Protein AF-A0A1G6DMB3-F1 (afdb_monomer)

Solvent-accessible surface area (backbone atoms only — not comparable to full-atom values): 16369 Å² total; per-residue (Å²): 134,84,87,87,84,91,77,85,83,82,90,80,81,76,83,81,70,81,74,70,71,65,74,74,77,75,67,66,79,77,78,44,56,52,30,50,63,49,64,79,39,53,76,92,42,90,47,16,53,36,59,54,54,24,26,29,34,44,42,49,26,31,55,81,47,79,84,48,61,30,34,43,37,30,37,26,37,81,90,34,87,51,82,39,81,71,49,76,37,70,58,55,53,49,79,46,67,89,44,56,36,64,33,64,33,39,36,36,33,23,30,28,41,89,92,48,65,22,53,64,21,73,75,46,79,45,59,22,18,64,57,65,36,47,70,67,45,47,43,39,40,41,35,42,30,34,56,76,58,69,68,69,90,63,77,81,61,82,46,55,60,32,47,62,57,38,54,61,54,46,51,45,51,30,18,67,75,66,64,37,85,80,48,21,83,66,46,65,82,39,93,48,68,56,44,40,36,72,68,54,75,42,98,73,6,46,66,43,34,45,76,69,70,47,47,63,90,74,45,53,69,68,51,53,43,32,52,50,20,53,42,47,71,31,62,58,36,97,88,38,45,41,38,95,80,47,50,90,44,71,99,64,91,74,82,75,93,48,92,52,50,68,48,71,35,35,42,100,86,64,63,75,42,63,42,42,40,80,82,64,89

Radius of gyration: 31.18 Å; Cα contacts (8 Å, |Δi|>4): 485; chains: 1; bounding box: 95×37×113 Å

pLDDT: mean 70.13, std 21.16, range [28.11, 98.75]

Sequence (281 aa):
MFAAFIIAMLVFTFISSDLRVDAADTAAVKKLSAPTIVPEARYDSADTHPYNKQTNTIIVDWNDVKNAKKYVLYVKGGAYTSYTKYKTVTASKCTVTNLKRCTNYKFKVRAVNGSVKSSFSKVVTIKTARMDYDQRGWEAICKVVTHEVGGMDGDIWDKPIVYAADCITNAYTYAKYTNHPIFTPYLKRYNCIQDVLYKSGGYISEAALTNRGVTYYKVPEKVKQAVYGALYCKAYYKGIKNDFSIFWWCNTRTRVTSSKVSYCFQLPWGGYGCFWNQYWG

Structure (mmCIF, N/CA/C/O backbone):
data_AF-A0A1G6DMB3-F1
#
_entry.id   AF-A0A1G6DMB3-F1
#
loop_
_atom_site.group_PDB
_atom_site.id
_atom_site.type_symbol
_atom_site.label_atom_id
_atom_site.label_alt_id
_atom_site.label_comp_id
_atom_site.label_asym_id
_atom_site.label_entity_id
_atom_site.label_seq_id
_atom_site.pdbx_PDB_ins_code
_atom_site.Cartn_x
_atom_site.Cartn_y
_atom_site.Cartn_z
_atom_site.occupancy
_atom_site.B_iso_or_equiv
_atom_site.auth_seq_id
_atom_site.auth_comp_id
_atom_site.auth_asym_id
_atom_site.auth_atom_id
_atom_site.pdbx_PDB_model_num
ATOM 1 N N . MET A 1 1 ? -61.136 3.149 85.227 1.00 33.91 1 MET A N 1
ATOM 2 C CA . MET A 1 1 ? -60.610 2.326 84.119 1.00 33.91 1 MET A CA 1
ATOM 3 C C . MET A 1 1 ? -61.160 2.938 82.832 1.00 33.91 1 MET A C 1
ATOM 5 O O . MET A 1 1 ? -62.373 2.988 82.722 1.00 33.91 1 MET A O 1
ATOM 9 N N . PHE A 1 2 ? -60.271 3.479 81.980 1.00 31.62 2 PHE A N 1
ATOM 10 C CA . PHE A 1 2 ? -60.485 4.196 80.695 1.00 31.62 2 PHE A CA 1
ATOM 11 C C . PHE A 1 2 ? -61.330 5.489 80.759 1.00 31.62 2 PHE A C 1
ATOM 13 O O . PHE A 1 2 ? -62.516 5.436 81.043 1.00 31.62 2 PHE A O 1
ATOM 20 N N . ALA A 1 3 ? -60.793 6.715 80.675 1.00 31.91 3 ALA A N 1
ATOM 21 C CA . ALA A 1 3 ? -59.809 7.354 79.778 1.00 31.91 3 ALA A CA 1
ATOM 22 C C . ALA A 1 3 ? -60.331 7.596 78.345 1.00 31.91 3 ALA A C 1
ATOM 24 O O . ALA A 1 3 ? -60.662 6.669 77.615 1.00 31.91 3 ALA A O 1
ATOM 25 N N . ALA A 1 4 ? -60.403 8.887 78.018 1.00 34.03 4 ALA A N 1
ATOM 26 C CA . ALA A 1 4 ? -60.936 9.533 76.826 1.00 34.03 4 ALA A CA 1
ATOM 27 C C . ALA A 1 4 ? -60.016 9.438 75.594 1.00 34.03 4 ALA A C 1
ATOM 29 O O . ALA A 1 4 ? -58.817 9.246 75.752 1.00 34.03 4 ALA A O 1
ATOM 30 N N . PHE A 1 5 ? -60.559 9.659 74.390 1.00 30.86 5 PHE A N 1
ATOM 31 C CA . PHE A 1 5 ? -60.296 10.840 73.538 1.00 30.86 5 PHE A CA 1
ATOM 32 C C . PHE A 1 5 ? -60.850 10.632 72.117 1.00 30.86 5 PHE A C 1
ATOM 34 O O . PHE A 1 5 ? -60.691 9.579 71.507 1.00 30.86 5 PHE A O 1
ATOM 41 N N . ILE A 1 6 ? -61.493 11.678 71.597 1.00 40.16 6 ILE A N 1
ATOM 42 C CA . ILE A 1 6 ? -61.952 11.822 70.212 1.00 40.16 6 ILE A CA 1
ATOM 43 C C . ILE A 1 6 ? -60.734 12.100 69.323 1.00 40.16 6 ILE A C 1
ATOM 45 O O . ILE A 1 6 ? -59.965 13.010 69.627 1.00 40.16 6 ILE A O 1
ATOM 49 N N . ILE A 1 7 ? -60.593 11.386 68.201 1.00 35.31 7 ILE A N 1
ATOM 50 C CA . ILE A 1 7 ? -59.710 11.791 67.098 1.00 35.31 7 ILE A CA 1
ATOM 51 C C . ILE A 1 7 ? -60.495 11.719 65.787 1.00 35.31 7 ILE A C 1
ATOM 53 O O . ILE A 1 7 ? -60.973 10.664 65.376 1.00 35.31 7 ILE A O 1
ATOM 57 N N . ALA A 1 8 ? -60.624 12.883 65.152 1.00 35.41 8 ALA A N 1
ATOM 58 C CA . ALA A 1 8 ? -61.148 13.066 63.810 1.00 35.41 8 ALA A CA 1
ATOM 59 C C . ALA A 1 8 ? -60.198 12.434 62.777 1.00 35.41 8 ALA A C 1
ATOM 61 O O . ALA A 1 8 ? -59.003 12.730 62.760 1.00 35.41 8 ALA A O 1
ATOM 62 N N . MET A 1 9 ? -60.727 11.574 61.904 1.00 32.66 9 MET A N 1
ATOM 63 C CA . MET A 1 9 ? -59.976 10.998 60.787 1.00 32.66 9 MET A CA 1
ATOM 64 C C . MET A 1 9 ? -59.923 12.002 59.630 1.00 32.66 9 MET A C 1
ATOM 66 O O . MET A 1 9 ? -60.912 12.235 58.937 1.00 32.66 9 MET A O 1
ATOM 70 N N . LEU A 1 10 ? -58.748 12.597 59.429 1.00 33.06 10 LEU A N 1
ATOM 71 C CA . LEU A 1 10 ? -58.406 13.366 58.238 1.00 33.06 10 LEU A CA 1
ATOM 72 C C . LEU A 1 10 ? -58.255 12.386 57.060 1.00 33.06 10 LEU A C 1
ATOM 74 O O . LEU A 1 10 ? -57.328 11.577 57.036 1.00 33.06 10 LEU A O 1
ATOM 78 N N . VAL A 1 11 ? -59.163 12.435 56.086 1.00 37.91 11 VAL A N 1
ATOM 79 C CA . VAL A 1 11 ? -59.023 11.684 54.831 1.00 37.91 11 VAL A CA 1
ATOM 80 C C . VAL A 1 11 ? -58.076 12.459 53.920 1.00 37.91 11 VAL A C 1
ATOM 82 O O . VAL A 1 11 ? -58.447 13.471 53.336 1.00 37.91 11 VAL A O 1
ATOM 85 N N . PHE A 1 12 ? -56.845 11.973 53.796 1.00 33.25 12 PHE A N 1
ATOM 86 C CA . PHE A 1 12 ? -55.917 12.367 52.740 1.00 33.25 12 PHE A CA 1
ATOM 87 C C . PHE A 1 12 ? -55.292 11.099 52.164 1.00 33.25 12 PHE A C 1
ATOM 89 O O . PHE A 1 12 ? -54.384 10.525 52.758 1.00 33.25 12 PHE A O 1
ATOM 96 N N . THR A 1 13 ? -55.766 10.649 51.003 1.00 34.91 13 THR A N 1
ATOM 97 C CA . THR A 1 13 ? -55.002 9.726 50.154 1.00 34.91 13 THR A CA 1
ATOM 98 C C . THR A 1 13 ? -55.095 10.161 48.693 1.00 34.91 13 THR A C 1
ATOM 100 O O . THR A 1 13 ? -56.060 9.904 47.988 1.00 34.91 13 THR A O 1
ATOM 103 N N . PHE A 1 14 ? -54.069 10.930 48.326 1.00 36.56 14 PHE A N 1
ATOM 104 C CA . PHE A 1 14 ? -53.368 11.013 47.046 1.00 36.56 14 PHE A CA 1
ATOM 105 C C . PHE A 1 14 ? -54.153 10.741 45.753 1.00 36.56 14 PHE A C 1
ATOM 107 O O . PHE A 1 14 ? -54.420 9.603 45.378 1.00 36.56 14 PHE A O 1
ATOM 114 N N . ILE A 1 15 ? -54.353 11.825 44.995 1.00 43.12 15 ILE A N 1
ATOM 115 C CA . ILE A 1 15 ? -54.471 11.810 43.534 1.00 43.12 15 ILE A CA 1
ATOM 116 C C . ILE A 1 15 ? -53.293 10.989 42.996 1.00 43.12 15 ILE A C 1
ATOM 118 O O . ILE A 1 15 ? -52.135 11.356 43.204 1.00 43.12 15 ILE A O 1
ATOM 122 N N . SER A 1 16 ? -53.577 9.878 42.322 1.00 43.62 16 SER A N 1
ATOM 123 C CA . SER A 1 16 ? -52.598 9.169 41.510 1.00 43.62 16 SER A CA 1
ATOM 124 C C . SER A 1 16 ? -52.161 10.104 40.384 1.00 43.62 16 SER A C 1
ATOM 126 O O . SER A 1 16 ? -52.817 10.177 39.347 1.00 43.62 16 SER A O 1
ATOM 128 N N . SER A 1 17 ? -51.080 10.863 40.579 1.00 44.97 17 SER A N 1
ATOM 129 C CA . SER A 1 17 ? -50.361 11.385 39.425 1.00 44.97 17 SER A CA 1
ATOM 130 C C . SER A 1 17 ? -49.828 10.170 38.695 1.00 44.97 17 SER A C 1
ATOM 132 O O . SER A 1 17 ? -49.087 9.387 39.293 1.00 44.97 17 SER A O 1
ATOM 134 N N . ASP A 1 18 ? -50.244 10.013 37.443 1.00 47.62 18 ASP A N 1
ATOM 135 C CA . ASP A 1 18 ? -49.662 9.093 36.482 1.00 47.62 18 ASP A CA 1
ATOM 136 C C . ASP A 1 18 ? -48.134 9.208 36.537 1.00 47.62 18 ASP A C 1
ATOM 138 O O . ASP A 1 18 ? -47.509 9.983 35.815 1.00 47.62 18 ASP A O 1
ATOM 142 N N . LEU A 1 19 ? -47.504 8.379 37.368 1.00 37.16 19 LEU A N 1
ATOM 143 C CA . LEU A 1 19 ? -46.183 7.862 37.089 1.00 37.16 19 LEU A CA 1
ATOM 144 C C . LEU A 1 19 ? -46.391 6.909 35.916 1.00 37.16 19 LEU A C 1
ATOM 146 O O . LEU A 1 19 ? -46.346 5.687 36.045 1.00 37.16 19 LEU A O 1
ATOM 150 N N . ARG A 1 20 ? -46.570 7.498 34.728 1.00 45.09 20 ARG A N 1
ATOM 151 C CA . ARG A 1 20 ? -45.873 6.970 33.570 1.00 45.09 20 ARG A CA 1
ATOM 152 C C . ARG A 1 20 ? -44.416 6.942 33.994 1.00 45.09 20 ARG A C 1
ATOM 154 O O . ARG A 1 20 ? -43.693 7.930 33.917 1.00 45.09 20 ARG A O 1
ATOM 161 N N . VAL A 1 21 ? -44.007 5.789 34.505 1.00 40.22 21 VAL A N 1
ATOM 162 C CA . VAL A 1 21 ? -42.654 5.314 34.309 1.00 40.22 21 VAL A CA 1
ATOM 163 C C . VAL A 1 21 ? -42.544 5.220 32.791 1.00 40.22 21 VAL A C 1
ATOM 165 O O . VAL A 1 21 ? -42.805 4.172 32.205 1.00 40.22 21 VAL A O 1
ATOM 168 N N . ASP A 1 22 ? -42.259 6.353 32.139 1.00 42.59 22 ASP A N 1
ATOM 169 C CA . ASP A 1 22 ? -41.585 6.344 30.854 1.00 42.59 22 ASP A CA 1
ATOM 170 C C . ASP A 1 22 ? -40.422 5.421 31.110 1.00 42.59 22 ASP A C 1
ATOM 172 O O . ASP A 1 22 ? -39.595 5.736 31.969 1.00 42.59 22 ASP A O 1
ATOM 176 N N . ALA A 1 23 ? -40.494 4.225 30.521 1.00 41.44 23 ALA A N 1
ATOM 177 C CA . ALA A 1 23 ? -39.551 3.152 30.733 1.00 41.44 23 ALA A CA 1
ATOM 178 C C . ALA A 1 23 ? -38.171 3.789 30.723 1.00 41.44 23 ALA A C 1
ATOM 180 O O . ALA A 1 23 ? -37.685 4.195 29.666 1.00 41.44 23 ALA A O 1
ATOM 181 N N . ALA A 1 24 ? -37.619 3.984 31.925 1.00 40.41 24 ALA A N 1
ATOM 182 C CA . ALA A 1 24 ? -36.316 4.568 32.080 1.00 40.41 24 ALA A CA 1
ATOM 183 C C . ALA A 1 24 ? -35.446 3.605 31.307 1.00 40.41 24 ALA A C 1
ATOM 185 O O . ALA A 1 24 ? -35.383 2.420 31.650 1.00 40.41 24 ALA A O 1
ATOM 186 N N . ASP A 1 25 ? -34.934 4.124 30.195 1.00 45.41 25 ASP A N 1
ATOM 187 C CA . ASP A 1 25 ? -34.036 3.495 29.259 1.00 45.41 25 ASP A CA 1
ATOM 188 C C . ASP A 1 25 ? -32.915 2.876 30.089 1.00 45.41 25 ASP A C 1
ATOM 190 O O . ASP A 1 25 ? -31.870 3.470 30.351 1.00 45.41 25 ASP A O 1
ATOM 194 N N . THR A 1 26 ? -33.140 1.646 30.545 1.00 41.44 26 THR A N 1
ATOM 195 C CA . THR A 1 26 ? -32.086 0.709 30.869 1.00 41.44 26 THR A CA 1
ATOM 196 C C . THR A 1 26 ? -31.550 0.349 29.502 1.00 41.44 26 THR A C 1
ATOM 198 O O . THR A 1 26 ? -31.828 -0.715 28.956 1.00 41.44 26 THR A O 1
ATOM 201 N N . ALA A 1 27 ? -30.843 1.320 28.914 1.00 49.38 27 ALA A N 1
ATOM 202 C CA . ALA A 1 27 ? -30.146 1.211 27.664 1.00 49.38 27 ALA A CA 1
ATOM 203 C C . ALA A 1 27 ? -29.190 0.055 27.877 1.00 49.38 27 ALA A C 1
ATOM 205 O O . ALA A 1 27 ? -28.111 0.226 28.453 1.00 49.38 27 ALA A O 1
ATOM 206 N N . ALA A 1 28 ? -29.624 -1.146 27.487 1.00 54.97 28 ALA A N 1
ATOM 207 C CA . ALA A 1 28 ? -28.792 -2.325 27.482 1.00 54.97 28 ALA A CA 1
ATOM 208 C C . ALA A 1 28 ? -27.487 -1.872 26.848 1.00 54.97 28 ALA A C 1
ATOM 210 O O . ALA A 1 28 ? -27.521 -1.354 25.728 1.00 54.97 28 ALA A O 1
ATOM 211 N N . VAL A 1 29 ? -26.383 -1.935 27.601 1.00 57.22 29 VAL A N 1
ATOM 212 C CA . VAL A 1 29 ? -25.091 -1.396 27.174 1.00 57.22 29 VAL A CA 1
ATOM 213 C C . VAL A 1 29 ? -24.822 -1.959 25.786 1.00 57.22 29 VAL A C 1
ATOM 215 O O . VAL A 1 29 ? -24.508 -3.142 25.651 1.00 57.22 29 VAL A O 1
ATOM 218 N N . LYS A 1 30 ? -25.053 -1.150 24.740 1.00 72.50 30 LYS A N 1
ATOM 219 C CA . LYS A 1 30 ? -25.115 -1.670 23.372 1.00 72.50 30 LYS A CA 1
ATOM 220 C C . LYS A 1 30 ? -23.723 -2.165 23.031 1.00 72.50 30 LYS A C 1
ATOM 222 O O . LYS A 1 30 ? -22.803 -1.374 22.818 1.00 72.50 30 LYS A O 1
ATOM 227 N N . LYS A 1 31 ? -23.568 -3.489 23.035 1.00 87.56 31 LYS A N 1
ATOM 228 C CA . LYS A 1 31 ? -22.303 -4.160 22.766 1.00 87.56 31 LYS A CA 1
ATOM 229 C C . LYS A 1 31 ? -21.807 -3.718 21.394 1.00 87.56 31 LYS A C 1
ATOM 231 O O . LYS A 1 31 ? -22.492 -3.895 20.389 1.00 87.56 31 LYS A O 1
ATOM 236 N N . LEU A 1 32 ? -20.611 -3.145 21.363 1.00 95.81 32 LEU A N 1
ATOM 237 C CA . LEU A 1 32 ? -19.953 -2.767 20.119 1.00 95.81 32 LEU A CA 1
ATOM 238 C C . LEU A 1 32 ? -19.327 -4.013 19.485 1.00 95.81 32 LEU A C 1
ATOM 240 O O . LEU A 1 32 ? -18.633 -4.775 20.166 1.00 95.81 32 LEU A O 1
ATOM 244 N N . SER A 1 33 ? -19.548 -4.215 18.187 1.00 96.94 33 SER A N 1
ATOM 245 C CA . SER A 1 33 ? -18.844 -5.249 17.430 1.00 96.94 33 SER A CA 1
ATOM 246 C C . SER A 1 33 ? -17.366 -4.884 17.258 1.00 96.94 33 SER A C 1
ATOM 248 O O . SER A 1 33 ? -16.976 -3.715 17.323 1.00 96.94 33 SER A O 1
ATOM 250 N N . ALA A 1 34 ? -16.517 -5.896 17.068 1.00 97.81 34 ALA A N 1
ATOM 251 C CA . ALA A 1 34 ? -15.129 -5.658 16.692 1.00 97.81 34 ALA A CA 1
ATOM 252 C C . ALA A 1 34 ? -15.087 -4.987 15.308 1.00 97.81 34 ALA A C 1
ATOM 254 O O . ALA A 1 34 ? -15.760 -5.477 14.395 1.00 97.81 34 ALA A O 1
ATOM 255 N N . PRO A 1 35 ? -14.295 -3.919 15.110 1.00 98.12 35 PRO A N 1
ATOM 256 C CA . PRO A 1 35 ? -14.110 -3.368 13.777 1.00 98.12 35 PRO A CA 1
ATOM 257 C C . PRO A 1 35 ? -13.433 -4.387 12.855 1.00 98.12 35 PRO A C 1
ATOM 259 O O . PRO A 1 35 ? -12.647 -5.229 13.300 1.00 98.12 35 PRO A O 1
ATOM 262 N N . THR A 1 36 ? -13.701 -4.271 11.559 1.00 97.81 36 THR A N 1
ATOM 263 C CA . THR A 1 36 ? -13.051 -5.082 10.523 1.00 97.81 36 THR A CA 1
ATOM 264 C C . THR A 1 36 ? -12.150 -4.176 9.705 1.00 97.81 36 THR A C 1
ATOM 266 O O . THR A 1 36 ? -12.648 -3.328 8.974 1.00 97.81 36 THR A O 1
ATOM 269 N N . ILE A 1 37 ? -10.834 -4.330 9.871 1.00 96.44 37 ILE A N 1
ATOM 270 C CA . ILE A 1 37 ? -9.849 -3.571 9.095 1.00 96.44 37 ILE A CA 1
ATOM 271 C C . ILE A 1 37 ? -9.933 -4.007 7.634 1.00 96.44 37 ILE A C 1
ATOM 273 O O . ILE A 1 37 ? -9.881 -5.207 7.351 1.00 96.44 37 ILE A O 1
ATOM 277 N N . VAL A 1 38 ? -10.042 -3.033 6.732 1.00 92.88 38 VAL A N 1
ATOM 278 C CA . VAL A 1 38 ? -9.926 -3.253 5.292 1.00 92.88 38 VAL A CA 1
ATOM 279 C C . VAL A 1 38 ? -8.494 -3.726 5.024 1.00 92.88 38 VAL A C 1
ATOM 281 O O . VAL A 1 38 ? -7.554 -3.042 5.446 1.00 92.88 38 VAL A O 1
ATOM 284 N N . PRO A 1 39 ? -8.289 -4.902 4.399 1.00 87.06 39 PRO A N 1
ATOM 285 C CA . PRO A 1 39 ? -6.955 -5.409 4.090 1.00 87.06 39 PRO A CA 1
ATOM 286 C C . PRO A 1 39 ? -6.132 -4.425 3.257 1.00 87.06 39 PRO A C 1
ATOM 288 O O . PRO A 1 39 ? -6.689 -3.538 2.621 1.00 87.06 39 PRO A O 1
ATOM 291 N N . GLU A 1 40 ? -4.811 -4.619 3.230 1.00 85.38 40 GLU A N 1
ATOM 292 C CA . GLU A 1 40 ? -3.917 -3.872 2.336 1.00 85.38 40 GLU A CA 1
ATOM 293 C C . GLU A 1 40 ? -4.448 -3.943 0.899 1.00 85.38 40 GLU A C 1
ATOM 295 O O . GLU A 1 40 ? -4.531 -5.028 0.310 1.00 85.38 40 GLU A O 1
ATOM 300 N N . ALA A 1 41 ? -4.864 -2.792 0.376 1.00 80.81 41 ALA A N 1
ATOM 301 C CA . ALA A 1 41 ? -5.456 -2.698 -0.940 1.00 80.81 41 ALA A CA 1
ATOM 302 C C . ALA A 1 41 ? -4.368 -2.622 -2.017 1.00 80.81 41 ALA A C 1
ATOM 304 O O . ALA A 1 41 ? -3.166 -2.483 -1.751 1.00 80.81 41 ALA A O 1
ATOM 305 N N . ARG A 1 42 ? -4.801 -2.768 -3.268 1.00 74.94 42 ARG A N 1
ATOM 306 C CA . ARG A 1 42 ? -3.965 -2.515 -4.438 1.00 74.94 42 ARG A CA 1
ATOM 307 C C . ARG A 1 42 ? -4.138 -1.056 -4.861 1.00 74.94 42 ARG A C 1
ATOM 309 O O . ARG A 1 42 ? -4.862 -0.280 -4.247 1.00 74.94 42 ARG A O 1
ATOM 316 N N . TYR A 1 43 ? -3.449 -0.701 -5.933 1.00 70.31 43 TYR A N 1
ATOM 317 C CA . TYR A 1 43 ? -3.482 0.628 -6.534 1.00 70.31 43 TYR A CA 1
ATOM 318 C C . TYR A 1 43 ? -4.894 1.058 -7.007 1.00 70.31 43 TYR A C 1
ATOM 320 O O . TYR A 1 43 ? -5.148 2.228 -7.243 1.00 70.31 43 TYR A O 1
ATOM 328 N N . ASP A 1 44 ? -5.851 0.154 -7.160 1.00 70.19 44 ASP A N 1
ATOM 329 C CA . ASP A 1 44 ? -7.204 0.473 -7.632 1.00 70.19 44 ASP A CA 1
ATOM 330 C C . ASP A 1 44 ? -8.138 1.049 -6.550 1.00 70.19 44 ASP A C 1
ATOM 332 O O . ASP A 1 44 ? -9.272 1.415 -6.853 1.00 70.19 44 ASP A O 1
ATOM 336 N N . SER A 1 45 ? -7.684 1.157 -5.298 1.00 76.12 45 SER A N 1
ATOM 337 C CA . SER A 1 45 ? -8.481 1.660 -4.173 1.00 76.12 45 SER A CA 1
ATOM 338 C C . SER A 1 45 ? -7.917 2.966 -3.607 1.00 76.12 45 SER A C 1
ATOM 340 O O . SER A 1 45 ? -6.776 3.314 -3.870 1.00 76.12 45 SER A O 1
ATOM 342 N N . ALA A 1 46 ? -8.701 3.699 -2.813 1.00 71.81 46 ALA A N 1
ATOM 343 C CA . ALA A 1 46 ? -8.223 4.778 -1.936 1.00 71.81 46 ALA A CA 1
ATOM 344 C C . ALA A 1 46 ? -8.119 4.329 -0.456 1.00 71.81 46 ALA A C 1
ATOM 346 O O . ALA A 1 46 ? -7.708 5.099 0.423 1.00 71.81 46 ALA A O 1
ATOM 347 N N . ASP A 1 47 ? -8.471 3.072 -0.184 1.00 79.81 47 ASP A N 1
ATOM 348 C CA . ASP A 1 47 ? -8.520 2.477 1.145 1.00 79.81 47 ASP A CA 1
ATOM 349 C C . ASP A 1 47 ? -7.272 1.660 1.442 1.00 79.81 47 ASP A C 1
ATOM 351 O O . ASP A 1 47 ? -6.535 1.285 0.538 1.00 79.81 47 ASP A O 1
ATOM 355 N N . THR A 1 48 ? -7.008 1.474 2.739 1.00 81.56 48 THR A N 1
ATOM 356 C CA . THR A 1 48 ? -5.805 0.862 3.321 1.00 81.56 48 THR A CA 1
ATOM 357 C C . THR A 1 48 ? -4.603 0.771 2.372 1.00 81.56 48 THR A C 1
ATOM 359 O O . THR A 1 48 ? -4.343 -0.254 1.743 1.00 81.56 48 THR A O 1
ATOM 362 N N . HIS A 1 49 ? -3.837 1.863 2.359 1.00 70.69 49 HIS A N 1
ATOM 363 C CA . HIS A 1 49 ? -2.558 2.035 1.667 1.00 70.69 49 HIS A CA 1
ATOM 364 C C . HIS A 1 49 ? -2.549 1.874 0.125 1.00 70.69 49 HIS A C 1
ATOM 366 O O . HIS A 1 49 ? -1.927 0.947 -0.395 1.00 70.69 49 HIS A O 1
ATOM 372 N N . PRO A 1 50 ? -3.077 2.844 -0.640 1.00 63.31 50 PRO A N 1
ATOM 373 C CA . PRO A 1 50 ? -2.939 2.804 -2.093 1.00 63.31 50 PRO A CA 1
ATOM 374 C C . PRO A 1 50 ? -2.023 3.861 -2.711 1.00 63.31 50 PRO A C 1
ATOM 376 O O . PRO A 1 50 ? -1.469 3.561 -3.758 1.00 63.31 50 PRO A O 1
ATOM 379 N N . TYR A 1 51 ? -1.744 5.020 -2.084 1.00 65.81 51 TYR A N 1
ATOM 380 C CA . TYR A 1 51 ? -0.891 6.075 -2.681 1.00 65.81 51 TYR A CA 1
ATOM 381 C C . TYR A 1 51 ? -0.174 6.979 -1.669 1.00 65.81 51 TYR A C 1
ATOM 383 O O . TYR A 1 51 ? -0.669 7.174 -0.563 1.00 65.81 51 TYR A O 1
ATOM 391 N N . ASN A 1 52 ? 0.938 7.581 -2.120 1.00 68.69 52 ASN A N 1
ATOM 392 C CA . ASN A 1 52 ? 1.674 8.718 -1.540 1.00 68.69 52 ASN A CA 1
ATOM 393 C C . ASN A 1 52 ? 2.247 8.560 -0.121 1.00 68.69 52 ASN A C 1
ATOM 395 O O . ASN A 1 52 ? 1.547 8.260 0.839 1.00 68.69 52 ASN A O 1
ATOM 399 N N . LYS A 1 53 ? 3.543 8.880 0.032 1.00 79.25 53 LYS A N 1
ATOM 400 C CA . LYS A 1 53 ? 4.298 8.774 1.301 1.00 79.25 53 LYS A CA 1
ATOM 401 C C . LYS A 1 53 ? 4.309 7.362 1.905 1.00 79.25 53 LYS A C 1
ATOM 403 O O . LYS A 1 53 ? 4.483 7.175 3.104 1.00 79.25 53 LYS A O 1
ATOM 408 N N . GLN A 1 54 ? 4.149 6.357 1.057 1.00 83.19 54 GLN A N 1
ATOM 409 C CA . GLN A 1 54 ? 4.081 4.932 1.376 1.00 83.19 54 GLN A CA 1
ATOM 410 C C . GLN A 1 54 ? 5.347 4.381 2.050 1.00 83.19 54 GLN A C 1
ATOM 412 O O . GLN A 1 54 ? 5.324 3.344 2.711 1.00 83.19 54 GLN A O 1
ATOM 417 N N . THR A 1 55 ? 6.471 5.075 1.895 1.00 84.50 55 THR A N 1
ATOM 418 C CA . THR A 1 55 ? 7.735 4.750 2.560 1.00 84.50 55 THR A CA 1
ATOM 419 C C . THR A 1 55 ? 7.713 5.048 4.056 1.00 84.50 55 THR A C 1
ATOM 421 O O . THR A 1 55 ? 8.445 4.412 4.808 1.00 84.50 55 THR A O 1
ATOM 424 N N . ASN A 1 56 ? 6.881 5.982 4.520 1.00 89.69 56 ASN A N 1
ATOM 425 C CA . ASN A 1 56 ? 6.869 6.407 5.922 1.00 89.69 56 ASN A CA 1
ATOM 426 C C . ASN A 1 56 ? 5.469 6.606 6.514 1.00 89.69 56 ASN A C 1
ATOM 428 O O . ASN A 1 56 ? 5.341 7.058 7.656 1.00 89.69 56 ASN A O 1
ATOM 432 N N . THR A 1 57 ? 4.430 6.272 5.753 1.00 91.69 57 THR A N 1
ATOM 433 C CA . THR A 1 57 ? 3.036 6.485 6.119 1.00 91.69 57 THR A CA 1
ATOM 434 C C . THR A 1 57 ? 2.189 5.278 5.727 1.00 91.69 57 THR A C 1
ATOM 436 O O . THR A 1 57 ? 2.334 4.742 4.635 1.00 91.69 57 THR A O 1
ATOM 439 N N . ILE A 1 58 ? 1.280 4.864 6.612 1.00 92.19 58 ILE A N 1
ATOM 440 C CA . ILE A 1 58 ? 0.245 3.862 6.336 1.00 92.19 58 ILE A CA 1
ATOM 441 C C . ILE A 1 58 ? -1.119 4.447 6.690 1.00 92.19 58 ILE A C 1
ATOM 443 O O . ILE A 1 58 ? -1.342 4.880 7.818 1.00 92.19 58 ILE A O 1
ATOM 447 N N . ILE A 1 59 ? -2.053 4.420 5.743 1.00 92.06 59 ILE A N 1
ATOM 448 C CA . ILE A 1 59 ? -3.472 4.665 6.014 1.00 92.06 59 ILE A CA 1
ATOM 449 C C . ILE A 1 59 ? -4.092 3.325 6.405 1.00 92.06 59 ILE A C 1
ATOM 451 O O . ILE A 1 59 ? -3.993 2.370 5.641 1.00 92.06 59 ILE A O 1
ATOM 455 N N . VAL A 1 60 ? -4.706 3.248 7.584 1.00 94.69 60 VAL A N 1
ATOM 456 C CA . VAL A 1 60 ? -5.449 2.071 8.050 1.00 94.69 60 VAL A CA 1
ATOM 457 C C . VAL A 1 60 ? -6.930 2.416 8.037 1.00 94.69 60 VAL A C 1
ATOM 459 O O . VAL A 1 60 ? -7.346 3.311 8.775 1.00 94.69 60 VAL A O 1
ATOM 462 N N . ASP A 1 61 ? -7.697 1.724 7.203 1.00 95.00 61 ASP A N 1
ATOM 463 C CA . ASP A 1 61 ? -9.149 1.868 7.093 1.00 95.00 61 ASP A CA 1
ATOM 464 C C . ASP A 1 61 ? -9.867 0.661 7.716 1.00 95.00 61 ASP A C 1
ATOM 466 O O . ASP A 1 61 ? -9.339 -0.454 7.726 1.00 95.00 61 ASP A O 1
ATOM 470 N N . TRP A 1 62 ? -11.049 0.867 8.284 1.00 96.81 62 TRP A N 1
ATOM 471 C CA . TRP A 1 62 ? -11.915 -0.196 8.780 1.00 96.81 62 TRP A CA 1
ATOM 472 C C . TRP A 1 62 ? -13.391 0.157 8.608 1.00 96.81 62 TRP A C 1
ATOM 474 O O . TRP A 1 62 ? -13.789 1.310 8.712 1.00 96.81 62 TRP A O 1
ATOM 484 N N . ASN A 1 63 ? -14.232 -0.868 8.473 1.00 96.44 63 ASN A N 1
ATOM 485 C CA . ASN A 1 63 ? -15.679 -0.680 8.387 1.00 96.44 63 ASN A CA 1
ATOM 486 C C . ASN A 1 63 ? -16.233 0.005 9.643 1.00 96.44 63 ASN A C 1
ATOM 488 O O . ASN A 1 63 ? -15.829 -0.317 10.771 1.00 96.44 63 ASN A O 1
ATOM 492 N N . ASP A 1 64 ? -17.218 0.880 9.451 1.00 96.75 64 ASP A N 1
ATOM 493 C CA . ASP A 1 64 ? -17.887 1.539 10.564 1.00 96.75 64 ASP A CA 1
ATOM 494 C C . ASP A 1 64 ? -18.624 0.553 11.476 1.00 96.75 64 ASP A C 1
ATOM 496 O O . ASP A 1 64 ? -19.350 -0.345 11.044 1.00 96.75 64 ASP A O 1
ATOM 500 N N . VAL A 1 65 ? -18.445 0.744 12.782 1.00 97.56 65 VAL A N 1
ATOM 501 C CA . VAL A 1 65 ? -19.119 -0.022 13.827 1.00 97.56 65 VAL A CA 1
ATOM 502 C C . VAL A 1 65 ? -20.345 0.752 14.295 1.00 97.56 65 VAL A C 1
ATOM 504 O O . VAL A 1 65 ? -20.240 1.852 14.841 1.00 97.56 65 VAL A O 1
ATOM 507 N N . LYS A 1 66 ? -21.529 0.150 14.138 1.00 95.50 66 LYS A N 1
ATOM 508 C CA . LYS A 1 66 ? -22.799 0.731 14.593 1.00 95.50 66 LYS A CA 1
ATOM 509 C C . LYS A 1 66 ? -22.712 1.145 16.070 1.00 95.50 66 LYS A C 1
ATOM 511 O O . LYS A 1 66 ? -22.322 0.353 16.926 1.00 95.50 66 LYS A O 1
ATOM 516 N N . ASN A 1 67 ? -23.130 2.377 16.366 1.00 94.06 67 ASN A N 1
ATOM 517 C CA . ASN A 1 67 ? -23.091 3.016 17.692 1.00 94.06 67 ASN A CA 1
ATOM 518 C C . ASN A 1 67 ? -21.690 3.331 18.251 1.00 94.06 67 ASN A C 1
ATOM 520 O O . ASN A 1 67 ? -21.597 3.787 19.394 1.00 94.06 67 ASN A O 1
ATOM 524 N N . ALA A 1 68 ? -20.607 3.122 17.499 1.00 96.88 68 ALA A N 1
ATOM 525 C CA . ALA A 1 68 ? -19.295 3.617 17.897 1.00 96.88 68 ALA A CA 1
ATOM 526 C C . ALA A 1 68 ? -19.262 5.152 17.829 1.00 96.88 68 ALA A C 1
ATOM 528 O O . ALA A 1 68 ? -19.868 5.764 16.953 1.00 96.88 68 ALA A O 1
ATOM 529 N N . LYS A 1 69 ? -18.548 5.783 18.766 1.00 97.00 69 LYS A N 1
ATOM 530 C CA . LYS A 1 69 ? -18.280 7.233 18.739 1.00 97.00 69 LYS A CA 1
ATOM 531 C C . LYS A 1 69 ? -16.828 7.539 18.409 1.00 97.00 69 LYS A C 1
ATOM 533 O O . LYS A 1 69 ? -16.521 8.612 17.899 1.00 97.00 69 LYS A O 1
ATOM 538 N N . LYS A 1 70 ? -15.928 6.624 18.768 1.00 98.19 70 LYS A N 1
ATOM 539 C CA . LYS A 1 70 ? -14.486 6.733 18.559 1.00 98.19 70 LYS A CA 1
ATOM 540 C C . LYS A 1 70 ? -13.903 5.351 18.291 1.00 98.19 70 LYS A C 1
ATOM 542 O O . LYS A 1 70 ? -14.466 4.335 18.692 1.00 98.19 70 LYS A O 1
ATOM 547 N N . TYR A 1 71 ? -12.715 5.333 17.719 1.00 98.75 71 TYR A N 1
ATOM 548 C CA . TYR A 1 71 ? -11.893 4.152 17.524 1.00 98.75 71 TYR A CA 1
ATOM 549 C C . TYR A 1 71 ? -10.517 4.384 18.128 1.00 98.75 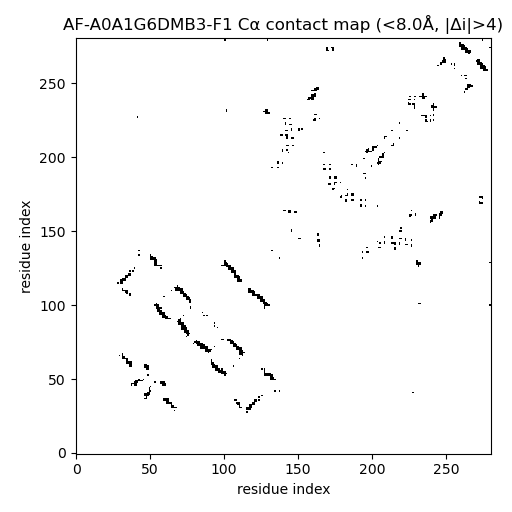71 TYR A C 1
ATOM 551 O O . TYR A 1 71 ? -10.011 5.506 18.137 1.00 98.75 71 TYR A O 1
ATOM 559 N N . VAL A 1 72 ? -9.898 3.329 18.650 1.00 98.69 72 VAL A N 1
ATOM 560 C CA . VAL A 1 72 ? -8.528 3.386 19.173 1.00 98.69 72 VAL A CA 1
ATOM 561 C C . VAL A 1 72 ? -7.657 2.440 18.367 1.00 98.69 72 VAL A C 1
ATOM 563 O O . VAL A 1 72 ? -7.801 1.222 18.491 1.00 98.69 72 VAL A O 1
ATOM 566 N N . LEU A 1 73 ? -6.760 3.008 17.562 1.00 98.69 73 LEU A N 1
ATOM 567 C CA . LEU A 1 73 ? -5.810 2.261 16.748 1.00 98.69 73 LEU A CA 1
ATOM 568 C C . LEU A 1 73 ? -4.547 1.958 17.557 1.00 98.69 73 LEU A C 1
ATOM 570 O O . LEU A 1 73 ? -3.996 2.832 18.233 1.00 98.69 73 LEU A O 1
ATOM 574 N N . TYR A 1 74 ? -4.076 0.721 17.451 1.00 98.69 74 TYR A N 1
ATOM 575 C CA . TYR A 1 74 ? -2.803 0.267 17.990 1.00 98.69 74 TYR A CA 1
ATOM 576 C C . TYR A 1 74 ? -1.888 -0.183 16.856 1.00 98.69 74 TYR A C 1
ATOM 578 O O . TYR A 1 74 ? -2.344 -0.808 15.897 1.00 98.69 74 TYR A O 1
ATOM 586 N N . VAL A 1 75 ? -0.595 0.090 17.014 1.00 98.50 75 VAL A N 1
ATOM 587 C CA . VAL A 1 75 ? 0.468 -0.255 16.065 1.00 98.50 75 VAL A CA 1
ATOM 588 C C . VAL A 1 75 ? 1.572 -1.038 16.773 1.00 98.50 75 VAL A C 1
ATOM 590 O O . VAL A 1 75 ? 1.863 -0.794 17.943 1.00 98.50 75 VAL A O 1
ATOM 593 N N . LYS A 1 76 ? 2.180 -1.989 16.063 1.00 98.44 76 LYS A N 1
ATOM 594 C CA . LYS A 1 76 ? 3.413 -2.691 16.444 1.00 98.44 76 LYS A CA 1
ATOM 595 C C . LYS A 1 76 ? 4.299 -2.847 15.205 1.00 98.44 76 LYS A C 1
ATOM 597 O O . LYS A 1 76 ? 3.785 -3.186 14.148 1.00 98.44 76 LYS A O 1
ATOM 602 N N . GLY A 1 77 ? 5.608 -2.664 15.326 1.00 96.12 77 GLY A N 1
ATOM 603 C CA . GLY A 1 77 ? 6.577 -2.743 14.226 1.00 96.12 77 GLY A CA 1
ATOM 604 C C . GLY A 1 77 ? 7.530 -1.548 14.212 1.00 96.12 77 GLY A C 1
ATOM 605 O O . GLY A 1 77 ? 7.221 -0.490 14.760 1.00 96.12 77 GLY A O 1
ATOM 606 N N . GLY A 1 78 ? 8.705 -1.705 13.599 1.00 91.94 78 GLY A N 1
ATOM 607 C CA . GLY A 1 78 ? 9.734 -0.660 13.576 1.00 91.94 78 GLY A CA 1
ATOM 608 C C . GLY A 1 78 ? 10.128 -0.209 14.989 1.00 91.94 78 GLY A C 1
ATOM 609 O O . GLY A 1 78 ? 10.599 -1.014 15.785 1.00 91.94 78 GLY A O 1
ATOM 610 N N . ALA A 1 79 ? 9.924 1.075 15.299 1.00 92.00 79 ALA A N 1
ATOM 611 C CA . ALA A 1 79 ? 10.173 1.633 16.633 1.00 92.00 79 ALA A CA 1
ATOM 612 C C . ALA A 1 79 ? 9.143 1.193 17.700 1.00 92.00 79 ALA A C 1
ATOM 614 O O . ALA A 1 79 ? 9.416 1.286 18.893 1.00 92.00 79 ALA A O 1
ATOM 615 N N . TYR A 1 80 ? 7.971 0.688 17.299 1.00 95.69 80 TYR A N 1
ATOM 616 C CA . TYR A 1 80 ? 6.934 0.190 18.207 1.00 95.69 80 TYR A CA 1
ATOM 617 C C . TYR A 1 80 ? 7.182 -1.291 18.532 1.00 95.69 80 TYR A C 1
ATOM 619 O O . TYR A 1 80 ? 6.633 -2.187 17.888 1.00 95.69 80 TYR A O 1
ATOM 627 N N . THR A 1 81 ? 8.039 -1.575 19.514 1.00 94.44 81 THR A N 1
ATOM 628 C CA . THR A 1 81 ? 8.446 -2.952 19.873 1.00 94.44 81 THR A CA 1
ATOM 629 C C . THR A 1 81 ? 7.295 -3.805 20.429 1.00 94.44 81 THR A C 1
ATOM 631 O O . THR A 1 81 ? 7.279 -5.030 20.271 1.00 94.44 81 THR A O 1
ATOM 634 N N . SER A 1 82 ? 6.272 -3.168 21.003 1.00 97.19 82 SER A N 1
ATOM 635 C CA . SER A 1 82 ? 5.019 -3.780 21.461 1.00 97.19 82 SER A CA 1
ATOM 636 C C . SER A 1 82 ? 3.800 -3.059 20.862 1.00 97.19 82 SER A C 1
ATOM 638 O O . SER A 1 82 ? 3.951 -2.116 20.089 1.00 97.19 82 SER A O 1
ATOM 640 N N . TYR A 1 83 ? 2.581 -3.540 21.144 1.00 98.38 83 TYR A N 1
ATOM 641 C CA . TYR A 1 83 ? 1.370 -2.846 20.691 1.00 98.38 83 TYR A CA 1
ATOM 642 C C . TYR A 1 83 ? 1.184 -1.543 21.464 1.00 98.38 83 TYR A C 1
ATOM 644 O O . TYR A 1 83 ? 0.691 -1.549 22.591 1.00 98.38 83 TYR A O 1
ATOM 652 N N . THR A 1 84 ? 1.486 -0.431 20.811 1.00 98.38 84 THR A N 1
ATOM 653 C CA . THR A 1 84 ? 1.329 0.911 21.367 1.00 98.38 84 THR A CA 1
ATOM 654 C C . THR A 1 84 ? 0.040 1.531 20.850 1.00 98.38 84 THR A C 1
ATOM 656 O O . THR A 1 84 ? -0.288 1.407 19.668 1.00 98.38 84 THR A O 1
ATOM 659 N N . LYS A 1 85 ? -0.707 2.210 21.728 1.00 98.38 85 LYS A N 1
ATOM 660 C CA . LYS A 1 85 ? -1.831 3.054 21.304 1.00 98.38 85 LYS A CA 1
ATOM 661 C C . LYS A 1 85 ? -1.268 4.162 20.414 1.00 98.38 85 LYS A C 1
ATOM 663 O O . LYS A 1 85 ? -0.537 5.011 20.908 1.00 98.38 85 LYS A O 1
ATOM 668 N N . TYR A 1 86 ? -1.630 4.163 19.135 1.00 98.25 86 TYR A N 1
ATOM 669 C CA . TYR A 1 86 ? -1.195 5.199 18.204 1.00 98.25 86 TYR A CA 1
ATOM 670 C C . TYR A 1 86 ? -2.067 6.445 18.340 1.00 98.25 86 TYR A C 1
ATOM 672 O O . TYR A 1 86 ? -1.588 7.523 18.674 1.00 98.25 86 TYR A O 1
ATOM 680 N N . LYS A 1 87 ? -3.377 6.291 18.110 1.00 98.25 87 LYS A N 1
ATOM 681 C CA . LYS A 1 87 ? -4.312 7.418 18.087 1.00 98.25 87 LYS A CA 1
ATOM 682 C C . LYS A 1 87 ? -5.731 6.978 18.432 1.00 98.25 87 LYS A C 1
ATOM 684 O O . LYS A 1 87 ? -6.113 5.826 18.221 1.00 98.25 87 LYS A O 1
ATOM 689 N N . THR A 1 88 ? -6.507 7.914 18.969 1.00 98.44 88 THR A N 1
ATOM 690 C CA . THR A 1 88 ? -7.967 7.814 19.048 1.00 98.44 88 THR A CA 1
ATOM 691 C C . THR A 1 88 ? -8.564 8.720 17.975 1.00 98.44 88 THR A C 1
ATOM 693 O O . THR A 1 88 ? -8.218 9.897 17.928 1.00 98.44 88 THR A O 1
ATOM 696 N N . VAL A 1 89 ? -9.432 8.182 17.122 1.00 98.50 89 VAL A N 1
ATOM 697 C CA . VAL A 1 89 ? -10.053 8.903 15.996 1.00 98.50 89 VAL A CA 1
ATOM 698 C C . VAL A 1 89 ? -11.569 8.728 16.019 1.00 98.50 89 VAL A C 1
ATOM 700 O O . VAL A 1 89 ? -12.066 7.777 16.614 1.00 98.50 89 VAL A O 1
ATOM 703 N N . THR A 1 90 ? -12.310 9.651 15.415 1.00 97.88 90 THR A N 1
ATOM 704 C CA . THR A 1 90 ? -13.768 9.537 15.231 1.00 97.88 90 THR A CA 1
ATOM 705 C C . THR A 1 90 ? -14.124 8.870 13.906 1.00 97.88 90 THR A C 1
ATOM 707 O O . THR A 1 90 ? -15.085 8.114 13.857 1.00 97.88 90 THR A O 1
ATOM 710 N N . ALA A 1 91 ? -13.324 9.102 12.863 1.00 96.69 91 ALA A N 1
ATOM 711 C CA . ALA A 1 91 ? -13.473 8.462 11.563 1.00 96.69 91 ALA A CA 1
ATOM 712 C C . ALA A 1 91 ? -13.026 6.990 11.579 1.00 96.69 91 ALA A C 1
ATOM 714 O O . ALA A 1 91 ? -12.141 6.601 12.346 1.00 96.69 91 ALA A O 1
ATOM 715 N N . SER A 1 92 ? -13.577 6.210 10.654 1.00 96.75 92 SER A N 1
ATOM 716 C CA . SER A 1 92 ? -13.239 4.820 10.308 1.00 96.75 92 SER A CA 1
ATOM 717 C C . SER A 1 92 ? -11.868 4.651 9.623 1.00 96.75 92 SER A C 1
ATOM 719 O O . SER A 1 92 ? -11.557 3.606 9.066 1.00 96.75 92 SER A O 1
ATOM 721 N N . LYS A 1 93 ? -11.009 5.675 9.676 1.00 95.31 93 LYS A N 1
ATOM 722 C CA . LYS A 1 93 ? -9.708 5.728 9.000 1.00 95.31 93 LYS A CA 1
ATOM 723 C C . LYS A 1 93 ? -8.687 6.433 9.886 1.00 95.31 93 LYS A C 1
ATOM 725 O O . LYS A 1 93 ? -9.002 7.397 10.589 1.00 95.31 93 LYS A O 1
ATOM 730 N N . CYS A 1 94 ? -7.436 5.982 9.851 1.00 95.56 94 CYS A N 1
ATOM 731 C CA . CYS A 1 94 ? -6.334 6.654 10.532 1.00 95.56 94 CYS A CA 1
ATOM 732 C C . CYS A 1 94 ? -5.028 6.555 9.741 1.00 95.56 94 CYS A C 1
ATOM 734 O O . CYS A 1 94 ? -4.565 5.468 9.405 1.00 95.56 94 CYS A O 1
ATOM 736 N N . THR A 1 95 ? -4.414 7.712 9.499 1.00 94.50 95 THR A N 1
ATOM 737 C CA . THR A 1 95 ? -3.083 7.829 8.900 1.00 94.50 95 THR A CA 1
ATOM 738 C C . THR A 1 95 ? -2.010 7.734 9.978 1.00 94.50 95 THR A C 1
ATOM 740 O O . THR A 1 95 ? -1.991 8.541 10.909 1.00 94.50 95 THR A O 1
ATOM 743 N N . VAL A 1 96 ? -1.120 6.758 9.833 1.00 95.25 96 VAL A N 1
ATOM 744 C CA . VAL A 1 96 ? 0.010 6.476 10.716 1.00 95.25 96 VAL A CA 1
ATOM 745 C C . VAL A 1 96 ? 1.293 6.926 10.032 1.00 95.25 96 VAL A C 1
ATOM 747 O O . VAL A 1 96 ? 1.630 6.393 8.985 1.00 95.25 96 VAL A O 1
ATOM 750 N N . THR A 1 97 ? 1.994 7.900 10.603 1.00 94.50 97 THR A N 1
ATOM 751 C CA . THR A 1 97 ? 3.194 8.535 10.023 1.00 94.50 97 THR A CA 1
ATOM 752 C C . THR A 1 97 ? 4.482 8.151 10.761 1.00 94.50 97 THR A C 1
ATOM 754 O O . THR A 1 97 ? 4.443 7.428 11.758 1.00 94.50 97 THR A O 1
ATOM 757 N N . ASN A 1 98 ? 5.628 8.667 10.293 1.00 92.69 98 ASN A N 1
ATOM 758 C CA . ASN A 1 98 ? 6.964 8.446 10.871 1.00 92.69 98 ASN A CA 1
ATOM 759 C C . ASN A 1 98 ? 7.361 6.964 10.927 1.00 92.69 98 ASN A C 1
ATOM 761 O O . ASN A 1 98 ? 8.073 6.512 11.826 1.00 92.69 98 ASN A O 1
ATOM 765 N N . LEU A 1 99 ? 6.873 6.197 9.957 1.00 93.56 99 LEU A N 1
ATOM 766 C CA . LEU A 1 99 ? 7.207 4.796 9.798 1.00 93.56 99 LEU A CA 1
ATOM 767 C C . LEU A 1 99 ? 8.539 4.652 9.063 1.00 93.56 99 LEU A C 1
ATOM 769 O O . LEU A 1 99 ? 8.966 5.526 8.310 1.00 93.56 99 LEU A O 1
ATOM 773 N N . LYS A 1 100 ? 9.204 3.526 9.295 1.00 88.75 100 LYS A N 1
ATOM 774 C CA . LYS A 1 100 ? 10.380 3.121 8.536 1.00 88.75 100 LYS A CA 1
ATOM 775 C C . LYS A 1 100 ? 9.913 2.490 7.235 1.00 88.75 100 LYS A C 1
ATOM 777 O O . LYS A 1 100 ? 8.922 1.760 7.223 1.00 88.75 100 LYS A O 1
ATOM 782 N N . ARG A 1 101 ? 10.658 2.734 6.169 1.00 83.81 101 ARG A N 1
ATOM 783 C CA . ARG A 1 101 ? 10.461 2.125 4.855 1.00 83.81 101 ARG A CA 1
ATOM 784 C C . ARG A 1 101 ? 10.678 0.611 4.900 1.00 83.81 101 ARG A C 1
ATOM 786 O O . ARG A 1 101 ? 11.320 0.097 5.817 1.00 83.81 101 ARG A O 1
ATOM 793 N N . CYS A 1 102 ? 10.095 -0.113 3.938 1.00 79.44 102 CYS A N 1
ATOM 794 C CA . CYS A 1 102 ? 10.250 -1.564 3.775 1.00 79.44 102 CYS A CA 1
ATOM 795 C C . CYS A 1 102 ? 9.964 -2.389 5.047 1.00 79.44 102 CYS A C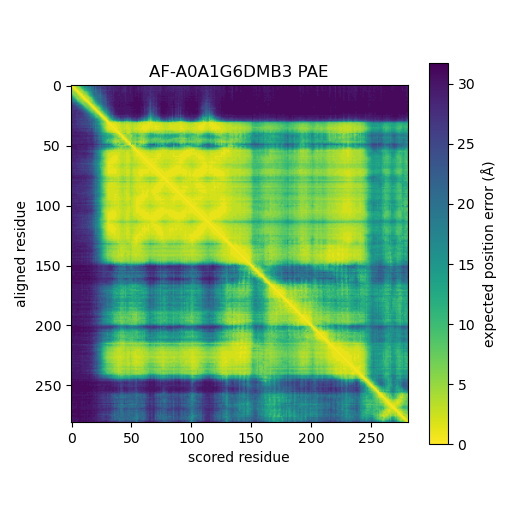 1
ATOM 797 O O . CYS A 1 102 ? 10.480 -3.498 5.204 1.00 79.44 102 CYS A O 1
ATOM 799 N N . THR A 1 103 ? 9.146 -1.877 5.966 1.00 87.88 103 THR A N 1
ATOM 800 C CA . THR A 1 103 ? 8.980 -2.423 7.316 1.00 87.88 103 THR A CA 1
ATOM 801 C C . THR A 1 103 ? 7.560 -2.935 7.514 1.00 87.88 103 THR A C 1
ATOM 803 O O . THR A 1 103 ? 6.587 -2.280 7.147 1.00 87.88 103 THR A O 1
ATOM 806 N N . ASN A 1 104 ? 7.435 -4.120 8.117 1.00 93.19 104 ASN A N 1
ATOM 807 C CA . ASN A 1 104 ? 6.140 -4.691 8.477 1.00 93.19 104 ASN A CA 1
ATOM 808 C C . ASN A 1 104 ? 5.592 -4.031 9.748 1.00 93.19 104 ASN A C 1
ATOM 810 O O . ASN A 1 104 ? 6.259 -4.021 10.788 1.00 93.19 104 ASN A O 1
ATOM 814 N N . TYR A 1 105 ? 4.342 -3.586 9.683 1.00 95.94 105 TYR A N 1
ATOM 815 C CA . TYR A 1 105 ? 3.584 -3.063 10.810 1.00 95.94 105 TYR A CA 1
ATOM 816 C C . TYR A 1 105 ? 2.313 -3.873 11.021 1.00 95.94 105 TYR A C 1
ATOM 818 O O . TYR A 1 105 ? 1.619 -4.243 10.078 1.00 95.94 105 TYR A O 1
ATOM 826 N N . LYS A 1 106 ? 2.009 -4.159 12.283 1.00 97.69 106 LYS A N 1
ATOM 827 C CA . LYS A 1 106 ? 0.811 -4.869 12.715 1.00 97.69 106 LYS A CA 1
ATOM 828 C C . LYS A 1 106 ? -0.166 -3.882 13.326 1.00 97.69 106 LYS A C 1
ATOM 830 O O . LYS A 1 106 ? 0.201 -3.146 14.244 1.00 97.69 106 LYS A O 1
ATOM 835 N N . PHE A 1 107 ? -1.408 -3.922 12.863 1.00 98.06 107 PHE A N 1
ATOM 836 C CA . PHE A 1 107 ? -2.468 -3.029 13.309 1.00 98.06 107 PHE A CA 1
ATOM 837 C C . PHE A 1 107 ? -3.627 -3.806 13.904 1.00 98.06 107 PHE A C 1
ATOM 839 O O . PHE A 1 107 ? -4.009 -4.868 13.412 1.00 98.06 107 PHE A O 1
ATOM 846 N N . LYS A 1 108 ? -4.195 -3.245 14.968 1.00 98.44 108 LYS A N 1
ATOM 847 C CA . LYS A 1 108 ? -5.489 -3.653 15.510 1.00 98.44 108 LYS A CA 1
ATOM 848 C C . LYS A 1 108 ? -6.224 -2.427 16.018 1.00 98.44 108 LYS A C 1
ATOM 850 O O . LYS A 1 108 ? -5.610 -1.507 16.558 1.00 98.44 108 LYS A O 1
ATOM 855 N N . VAL A 1 109 ? -7.537 -2.427 15.879 1.00 98.75 109 VAL A N 1
ATOM 856 C CA . VAL A 1 109 ? -8.395 -1.309 16.274 1.00 98.75 109 VAL A CA 1
ATOM 857 C C . VAL A 1 109 ? -9.548 -1.826 17.123 1.00 98.75 109 VAL A C 1
ATOM 859 O O . VAL A 1 109 ? -9.932 -2.988 17.024 1.00 98.75 109 VAL A O 1
ATOM 862 N N . ARG A 1 110 ? -10.091 -0.984 17.997 1.00 98.56 110 ARG A N 1
ATOM 863 C CA . ARG A 1 110 ? -11.339 -1.263 18.720 1.00 98.56 110 ARG A CA 1
ATOM 864 C C . ARG A 1 110 ? -12.260 -0.056 18.666 1.00 98.56 110 ARG A C 1
ATOM 866 O O . ARG A 1 110 ? -11.772 1.076 18.691 1.00 98.56 110 ARG A O 1
ATOM 873 N N . ALA A 1 111 ? -13.559 -0.308 18.638 1.00 98.62 111 ALA A N 1
ATOM 874 C CA . ALA A 1 111 ? -14.591 0.707 18.754 1.00 98.62 111 ALA A CA 1
ATOM 875 C C . ALA A 1 111 ? -14.825 1.078 20.224 1.00 98.62 111 ALA A C 1
ATOM 877 O O . ALA A 1 111 ? -14.669 0.252 21.130 1.00 98.62 111 ALA A O 1
ATOM 878 N N . VAL A 1 112 ? -15.186 2.337 20.458 1.00 97.75 112 VAL A N 1
ATOM 879 C CA . VAL A 1 112 ? -15.430 2.914 21.781 1.00 97.75 112 VAL A CA 1
ATOM 880 C C . VAL A 1 112 ? -16.655 3.825 21.741 1.00 97.75 112 VAL A C 1
ATOM 882 O O . VAL A 1 112 ? -16.805 4.653 20.838 1.00 97.75 112 VAL A O 1
ATOM 885 N N . ASN A 1 113 ? -17.501 3.706 22.760 1.00 96.19 113 ASN A N 1
ATOM 886 C CA . ASN A 1 113 ? -18.587 4.634 23.056 1.00 96.19 113 ASN A CA 1
ATOM 887 C C . ASN A 1 113 ? -18.697 4.784 24.585 1.00 96.19 113 ASN A C 1
ATOM 889 O O . ASN A 1 113 ? -19.093 3.848 25.274 1.00 96.19 113 ASN A O 1
ATOM 893 N N . GLY A 1 114 ? -18.271 5.928 25.129 1.00 91.38 114 GLY A N 1
ATOM 894 C CA . GLY A 1 114 ? -18.166 6.123 26.579 1.00 91.38 114 GLY A CA 1
ATOM 895 C C . GLY A 1 114 ? -17.217 5.112 27.239 1.00 91.38 114 GLY A C 1
ATOM 896 O O . GLY A 1 114 ? -16.067 4.958 26.817 1.00 91.38 114 GLY A O 1
ATOM 897 N N . SER A 1 115 ? -17.702 4.413 28.267 1.00 90.94 115 SER A N 1
ATOM 898 C CA . SER A 1 115 ? -16.982 3.326 28.948 1.00 90.94 115 SER A CA 1
ATOM 899 C C . SER A 1 115 ? -16.988 2.006 28.162 1.00 90.94 115 SER A C 1
ATOM 901 O O . SER A 1 115 ? -16.145 1.141 28.412 1.00 90.94 115 SER A O 1
ATOM 903 N N . VAL A 1 116 ? -17.883 1.864 27.177 1.00 94.38 116 VAL A N 1
ATOM 904 C CA . VAL A 1 116 ? -18.057 0.650 26.372 1.00 94.38 116 VAL A CA 1
ATOM 905 C C . VAL A 1 116 ? -16.943 0.539 25.344 1.00 94.38 116 VAL A C 1
ATOM 907 O O . VAL A 1 116 ? -16.683 1.465 24.572 1.00 94.38 116 VAL A O 1
ATOM 910 N N . LYS A 1 117 ? -16.294 -0.624 25.308 1.00 96.62 117 LYS A N 1
ATOM 911 C CA . LYS A 1 117 ? -15.218 -0.945 24.367 1.00 96.62 117 LYS A CA 1
ATOM 912 C C . LYS A 1 117 ? -15.543 -2.269 23.690 1.00 96.62 117 LYS A C 1
ATOM 914 O O . LYS A 1 117 ? -15.896 -3.229 24.371 1.00 96.62 117 LYS A O 1
ATOM 919 N N . SER A 1 118 ? -15.400 -2.332 22.370 1.00 97.94 118 SER A N 1
ATOM 920 C CA . SER A 1 118 ? -15.447 -3.612 21.661 1.00 97.94 118 SER A CA 1
ATOM 921 C C . SER A 1 118 ? -14.209 -4.459 21.982 1.00 97.94 118 SER A C 1
ATOM 923 O O . SER A 1 118 ? -13.189 -3.953 22.472 1.00 97.94 118 SER A O 1
ATOM 925 N N . SER A 1 119 ? -14.247 -5.736 21.601 1.00 98.12 119 SER A N 1
ATOM 926 C CA . SER A 1 119 ? -13.017 -6.494 21.370 1.00 98.12 119 SER A CA 1
ATOM 927 C C . SER A 1 119 ? -12.195 -5.853 20.243 1.00 98.12 119 SER A C 1
ATOM 929 O O . SER A 1 119 ? -12.696 -5.047 19.450 1.00 98.12 119 SER A O 1
ATOM 931 N N . PHE A 1 120 ? -10.902 -6.175 20.191 1.00 98.56 120 PHE A N 1
ATOM 932 C CA . PHE A 1 120 ? -10.054 -5.739 19.085 1.00 98.56 120 PHE A CA 1
ATOM 933 C C . PHE A 1 120 ? -10.454 -6.432 17.781 1.00 98.56 120 PHE A C 1
ATOM 935 O O . PHE A 1 120 ? -10.901 -7.579 17.785 1.00 98.56 120 PHE A O 1
ATOM 942 N N . SER A 1 121 ? -10.227 -5.740 16.668 1.00 98.50 121 SER A N 1
ATOM 943 C CA . SER A 1 121 ? -10.225 -6.323 15.333 1.00 98.50 121 SER A CA 1
ATOM 944 C C . SER A 1 121 ? -9.242 -7.493 15.246 1.00 98.50 121 SER A C 1
ATOM 946 O O . SER A 1 121 ? -8.296 -7.607 16.038 1.00 98.50 121 SER A O 1
ATOM 948 N N . LYS A 1 122 ? -9.389 -8.308 14.196 1.00 98.12 122 LYS A N 1
ATOM 949 C CA . LYS A 1 122 ? -8.279 -9.153 13.742 1.00 98.12 122 LYS A CA 1
ATOM 950 C C . LYS A 1 122 ? -7.053 -8.272 13.474 1.00 98.12 122 LYS A C 1
ATOM 952 O O . LYS A 1 122 ? -7.180 -7.114 13.067 1.00 98.12 122 LYS A O 1
ATOM 957 N N . VAL A 1 123 ? -5.874 -8.825 13.739 1.00 97.56 123 VAL A N 1
ATOM 958 C CA . VAL A 1 123 ? -4.608 -8.151 13.447 1.00 97.56 123 VAL A CA 1
ATOM 959 C C . VAL A 1 123 ? -4.362 -8.214 11.946 1.00 97.56 123 VAL A C 1
ATOM 961 O O . VAL A 1 123 ? -4.366 -9.306 11.382 1.00 97.56 123 VAL A O 1
ATOM 964 N N . VAL A 1 124 ? -4.081 -7.073 11.322 1.00 95.75 124 VAL A N 1
ATOM 965 C CA . VAL A 1 124 ? -3.573 -7.026 9.943 1.00 95.75 124 VAL A CA 1
ATOM 966 C C . VAL A 1 124 ? -2.095 -6.667 9.945 1.00 95.75 124 VAL A C 1
ATOM 968 O O . VAL A 1 124 ? -1.643 -5.909 10.803 1.00 95.75 124 VAL A O 1
ATOM 971 N N . THR A 1 125 ? -1.339 -7.219 8.997 1.00 93.94 125 THR A N 1
ATOM 972 C CA . THR A 1 125 ? 0.052 -6.821 8.751 1.00 93.94 125 THR A CA 1
ATOM 973 C C . THR A 1 125 ? 0.102 -6.066 7.432 1.00 93.94 125 THR A C 1
ATOM 975 O O . THR A 1 125 ? -0.284 -6.624 6.411 1.00 93.94 125 THR A O 1
ATOM 978 N N . ILE A 1 126 ? 0.563 -4.821 7.468 1.00 91.81 126 ILE A N 1
ATOM 979 C CA . ILE A 1 126 ? 0.735 -3.949 6.301 1.00 91.81 126 ILE A CA 1
ATOM 980 C C . ILE A 1 126 ? 2.211 -3.570 6.243 1.00 91.81 126 ILE A C 1
ATOM 982 O O . ILE A 1 126 ? 2.834 -3.359 7.291 1.00 91.81 126 ILE A O 1
ATOM 986 N N . LYS A 1 127 ? 2.788 -3.505 5.045 1.00 89.44 127 LYS A N 1
ATOM 987 C CA . LYS A 1 127 ? 4.196 -3.151 4.876 1.00 89.44 127 LYS A CA 1
ATOM 988 C C . LYS A 1 127 ? 4.308 -1.770 4.250 1.00 89.44 127 LYS A C 1
ATOM 990 O O . LYS A 1 127 ? 3.616 -1.485 3.284 1.00 89.44 127 LYS A O 1
ATOM 995 N N . THR A 1 128 ? 5.202 -0.931 4.760 1.00 87.81 128 THR A N 1
ATOM 996 C CA . THR A 1 128 ? 5.578 0.286 4.031 1.00 87.81 128 THR A CA 1
ATOM 997 C C . THR A 1 128 ? 6.267 -0.085 2.719 1.00 87.81 128 THR A C 1
ATOM 999 O O . THR A 1 128 ? 7.027 -1.061 2.645 1.00 87.81 128 THR A O 1
ATOM 1002 N N . ALA A 1 129 ? 5.992 0.689 1.675 1.00 80.12 129 ALA A N 1
ATOM 1003 C CA . ALA A 1 129 ? 6.571 0.475 0.359 1.00 80.12 129 ALA A CA 1
ATOM 1004 C C . ALA A 1 129 ? 8.060 0.827 0.343 1.00 80.12 129 ALA A C 1
ATOM 1006 O O . ALA A 1 129 ? 8.560 1.553 1.201 1.00 80.12 129 ALA A O 1
ATOM 1007 N N . ARG A 1 130 ? 8.764 0.339 -0.675 1.00 74.38 130 ARG A N 1
ATOM 1008 C CA . ARG A 1 130 ? 10.162 0.665 -0.962 1.00 74.38 130 ARG A CA 1
ATOM 1009 C C . ARG A 1 130 ? 10.332 2.088 -1.505 1.00 74.38 130 ARG A C 1
ATOM 1011 O O . ARG A 1 130 ? 11.381 2.703 -1.313 1.00 74.38 130 ARG A O 1
ATOM 1018 N N . MET A 1 131 ? 9.309 2.610 -2.173 1.00 73.69 131 MET A N 1
ATOM 1019 C CA . MET A 1 131 ? 9.284 3.943 -2.770 1.00 73.69 131 MET A CA 1
ATOM 1020 C C . MET A 1 131 ? 7.881 4.521 -2.710 1.00 73.69 131 MET A C 1
ATOM 1022 O O . MET A 1 131 ? 6.908 3.778 -2.632 1.00 73.69 131 MET A O 1
ATOM 1026 N N . ASP A 1 132 ? 7.789 5.842 -2.795 1.00 76.94 132 ASP A N 1
ATOM 1027 C CA . ASP A 1 132 ? 6.506 6.513 -2.920 1.00 76.94 132 ASP A CA 1
ATOM 1028 C C . ASP A 1 132 ? 6.060 6.512 -4.385 1.00 76.94 132 ASP A C 1
ATOM 1030 O O . ASP A 1 132 ? 6.766 7.017 -5.262 1.00 76.94 132 ASP A O 1
ATOM 1034 N N . TYR A 1 133 ? 4.856 6.004 -4.637 1.00 74.94 133 TYR A N 1
ATOM 1035 C CA . TYR A 1 133 ? 4.151 6.175 -5.902 1.00 74.94 133 TYR A CA 1
ATOM 1036 C C . TYR A 1 133 ? 2.833 6.919 -5.673 1.00 74.94 133 TYR A C 1
ATOM 1038 O O . TYR A 1 133 ? 2.075 6.610 -4.747 1.00 74.94 133 TYR A O 1
ATOM 1046 N N . ASP A 1 134 ? 2.582 7.924 -6.509 1.00 79.50 134 ASP A N 1
ATOM 1047 C CA . ASP A 1 134 ? 1.224 8.363 -6.804 1.00 79.50 134 ASP A CA 1
ATOM 1048 C C . ASP A 1 134 ? 0.623 7.433 -7.880 1.00 79.50 134 ASP A C 1
ATOM 1050 O O . ASP A 1 134 ? 1.308 6.552 -8.416 1.00 79.50 134 ASP A O 1
ATOM 1054 N N . GLN A 1 135 ? -0.655 7.625 -8.205 1.00 79.94 135 GLN A N 1
ATOM 1055 C CA . GLN A 1 135 ? -1.349 6.833 -9.222 1.00 79.94 135 GLN A CA 1
ATOM 1056 C C . GLN A 1 135 ? -0.655 6.849 -10.586 1.00 79.94 135 GLN A C 1
ATOM 1058 O O . GLN A 1 135 ? -0.442 5.799 -11.189 1.00 79.94 135 GLN A O 1
ATOM 1063 N N . ARG A 1 136 ? -0.243 8.020 -11.066 1.00 77.94 136 ARG A N 1
ATOM 1064 C CA . ARG A 1 136 ? 0.415 8.158 -12.369 1.00 77.94 136 ARG A CA 1
ATOM 1065 C C . ARG A 1 136 ? 1.783 7.489 -12.371 1.00 77.94 136 ARG A C 1
ATOM 1067 O O . ARG A 1 136 ? 2.177 6.897 -13.371 1.00 77.94 136 ARG A O 1
ATOM 1074 N N . GLY A 1 137 ? 2.507 7.561 -11.260 1.00 76.94 137 GLY A N 1
ATOM 1075 C CA . GLY A 1 137 ? 3.813 6.932 -11.096 1.00 76.94 137 GLY A CA 1
ATOM 1076 C C . GLY A 1 137 ? 3.700 5.415 -11.099 1.00 76.94 137 GLY A C 1
ATOM 1077 O O . GLY A 1 137 ? 4.505 4.737 -11.738 1.00 76.94 137 GLY A O 1
ATOM 1078 N N . TRP A 1 138 ? 2.657 4.892 -10.451 1.00 79.88 138 TRP A N 1
ATOM 1079 C CA . TRP A 1 138 ? 2.295 3.481 -10.508 1.00 79.88 138 TRP A CA 1
ATOM 1080 C C . TRP A 1 138 ? 1.954 3.019 -11.939 1.00 79.88 138 TRP A C 1
ATOM 1082 O O . TRP A 1 138 ? 2.447 1.996 -12.423 1.00 79.88 138 TRP A O 1
ATOM 1092 N N . GLU A 1 139 ? 1.124 3.776 -12.651 1.00 81.94 139 GLU A N 1
ATOM 1093 C CA . GLU A 1 139 ? 0.756 3.447 -14.028 1.00 81.94 139 GLU A CA 1
ATOM 1094 C C . GLU A 1 139 ? 1.976 3.494 -14.954 1.00 81.94 139 GLU A C 1
ATOM 1096 O O . GLU A 1 139 ? 2.180 2.594 -15.772 1.00 81.94 139 GLU A O 1
ATOM 1101 N N . ALA A 1 140 ? 2.830 4.505 -14.791 1.00 77.25 140 ALA A N 1
ATOM 1102 C CA . ALA A 1 140 ? 4.059 4.649 -15.555 1.00 77.25 140 ALA A CA 1
ATOM 1103 C C . ALA A 1 140 ? 5.009 3.468 -15.324 1.00 77.25 140 ALA A C 1
ATOM 1105 O O . ALA A 1 140 ? 5.496 2.902 -16.299 1.00 77.25 140 ALA A O 1
ATOM 1106 N N . ILE A 1 141 ? 5.217 3.032 -14.075 1.00 74.31 141 ILE A N 1
ATOM 1107 C CA . ILE A 1 141 ? 6.096 1.891 -13.778 1.00 74.31 141 ILE A CA 1
ATOM 1108 C C . ILE A 1 141 ? 5.550 0.573 -14.347 1.00 74.31 141 ILE A C 1
ATOM 1110 O O . ILE A 1 141 ? 6.301 -0.254 -14.858 1.00 74.31 141 ILE A O 1
ATOM 1114 N N . CYS A 1 142 ? 4.230 0.401 -14.350 1.00 80.00 142 CYS A N 1
ATOM 1115 C CA . CYS A 1 142 ? 3.575 -0.730 -14.996 1.00 80.00 142 CYS A CA 1
ATOM 1116 C C . CYS A 1 142 ? 3.783 -0.727 -16.519 1.00 80.00 142 CYS A C 1
ATOM 1118 O O . CYS A 1 142 ? 4.071 -1.769 -17.115 1.00 80.00 142 CYS A O 1
ATOM 1120 N N . LYS A 1 143 ? 3.684 0.449 -17.152 1.00 78.81 143 LYS A N 1
ATOM 1121 C CA . LYS A 1 143 ? 3.986 0.625 -18.578 1.00 78.81 143 LYS A CA 1
ATOM 1122 C C . LYS A 1 143 ? 5.460 0.362 -18.886 1.00 78.81 143 LYS A C 1
ATOM 1124 O O . LYS A 1 143 ? 5.739 -0.305 -19.876 1.00 78.81 143 LYS A O 1
ATOM 1129 N N . VAL A 1 144 ? 6.380 0.825 -18.033 1.00 73.81 144 VAL A N 1
ATOM 1130 C CA . VAL A 1 144 ? 7.823 0.538 -18.140 1.00 73.81 144 VAL A CA 1
ATOM 1131 C C . VAL A 1 144 ? 8.044 -0.963 -18.189 1.00 73.81 144 VAL A C 1
ATOM 1133 O O . VAL A 1 144 ? 8.593 -1.459 -19.162 1.00 73.81 144 VAL A O 1
ATOM 1136 N N . VAL A 1 145 ? 7.550 -1.696 -17.187 1.00 73.19 145 VAL A N 1
ATOM 1137 C CA . VAL A 1 145 ? 7.721 -3.153 -17.143 1.00 73.19 145 VAL A CA 1
ATOM 1138 C C . VAL A 1 145 ? 7.155 -3.794 -18.399 1.00 73.19 145 VAL A C 1
ATOM 1140 O O . VAL A 1 145 ? 7.835 -4.600 -19.011 1.00 73.19 145 VAL A O 1
ATOM 1143 N N . THR A 1 146 ? 5.957 -3.393 -18.825 1.00 74.00 146 THR A N 1
ATOM 1144 C CA . THR A 1 146 ? 5.324 -3.923 -20.044 1.00 74.00 146 THR A CA 1
ATOM 1145 C C . THR A 1 146 ? 6.159 -3.668 -21.299 1.00 74.00 146 THR A C 1
ATOM 1147 O O . THR A 1 146 ? 6.236 -4.533 -22.165 1.00 74.00 146 THR A O 1
ATOM 1150 N N . HIS A 1 147 ? 6.796 -2.502 -21.409 1.00 71.38 147 HIS A N 1
ATOM 1151 C CA . HIS A 1 147 ? 7.687 -2.180 -22.519 1.00 71.38 147 HIS A CA 1
ATOM 1152 C C . HIS A 1 147 ? 8.959 -3.032 -22.494 1.00 71.38 147 HIS A C 1
ATOM 1154 O O . HIS A 1 147 ? 9.290 -3.660 -23.495 1.00 71.38 147 HIS A O 1
ATOM 1160 N N . GLU A 1 148 ? 9.629 -3.093 -21.344 1.00 65.69 148 GLU A N 1
ATOM 1161 C CA . GLU A 1 148 ? 10.888 -3.827 -21.161 1.00 65.69 148 GLU A CA 1
ATOM 1162 C C . GLU A 1 148 ? 10.719 -5.342 -21.352 1.00 65.69 148 GLU A C 1
ATOM 1164 O O . GLU A 1 148 ? 11.647 -6.037 -21.753 1.00 65.69 148 GLU A O 1
ATOM 1169 N N . VAL A 1 149 ? 9.517 -5.862 -21.097 1.00 59.00 149 VAL A N 1
ATOM 1170 C CA . VAL A 1 149 ? 9.171 -7.280 -21.285 1.00 59.00 149 VAL A CA 1
ATOM 1171 C C . VAL A 1 149 ? 8.445 -7.553 -22.609 1.00 59.00 149 VAL A C 1
ATOM 1173 O O . VAL A 1 149 ? 7.938 -8.652 -22.812 1.00 59.00 149 VAL A O 1
ATOM 1176 N N . GLY A 1 150 ? 8.345 -6.561 -23.503 1.00 56.22 150 GLY A N 1
ATOM 1177 C CA . GLY A 1 150 ? 7.777 -6.724 -24.845 1.00 56.22 150 GLY A CA 1
ATOM 1178 C C . GLY A 1 150 ? 6.279 -7.055 -24.899 1.00 56.22 150 GLY A C 1
ATOM 1179 O O . GLY A 1 150 ? 5.834 -7.662 -25.867 1.00 56.22 150 GLY A O 1
ATOM 1180 N N . GLY A 1 151 ? 5.495 -6.695 -23.875 1.00 53.22 151 GLY A N 1
ATOM 1181 C CA . GLY A 1 151 ? 4.041 -6.912 -23.847 1.00 53.22 151 GLY A CA 1
ATOM 1182 C C . GLY A 1 151 ? 3.592 -8.381 -23.782 1.00 53.22 151 GLY A C 1
ATOM 1183 O O . GLY A 1 151 ? 2.448 -8.671 -24.113 1.00 53.22 151 GLY A O 1
ATOM 1184 N N . MET A 1 152 ? 4.478 -9.301 -23.390 1.00 53.47 152 MET A N 1
ATOM 1185 C CA . MET A 1 152 ? 4.252 -10.752 -23.454 1.00 53.47 152 MET A CA 1
ATOM 1186 C C . MET A 1 152 ? 3.237 -11.269 -22.409 1.00 53.47 152 MET A C 1
ATOM 1188 O O . MET A 1 152 ? 3.212 -10.789 -21.277 1.00 53.47 152 MET A O 1
ATOM 1192 N N . ASP A 1 153 ? 2.453 -12.301 -22.756 1.00 52.91 153 ASP A N 1
ATOM 1193 C CA . ASP A 1 153 ? 1.406 -12.929 -21.917 1.00 52.91 153 ASP A CA 1
ATOM 1194 C C . ASP A 1 153 ? 1.507 -14.479 -21.914 1.00 52.91 153 ASP A C 1
ATOM 1196 O O . ASP A 1 153 ? 0.619 -15.171 -22.398 1.00 52.91 153 ASP A O 1
ATOM 1200 N N . GLY A 1 154 ? 2.631 -15.049 -21.441 1.00 54.72 154 GLY A N 1
ATOM 1201 C CA . GLY A 1 154 ? 2.855 -16.513 -21.441 1.00 54.72 154 GLY A CA 1
ATOM 1202 C C . GLY A 1 154 ? 3.766 -17.051 -20.322 1.00 54.72 154 GLY A C 1
ATOM 1203 O O . GLY A 1 154 ? 4.254 -16.305 -19.479 1.00 54.72 154 GLY A O 1
ATOM 1204 N N . ASP A 1 155 ? 4.044 -18.356 -20.304 1.00 48.97 155 ASP A N 1
ATOM 1205 C CA . ASP A 1 155 ? 4.655 -19.071 -19.155 1.00 48.97 155 ASP A CA 1
ATOM 1206 C C . ASP A 1 155 ? 6.128 -18.720 -18.853 1.00 48.97 155 ASP A C 1
ATOM 1208 O O . ASP A 1 155 ? 6.675 -19.082 -17.809 1.00 48.97 155 ASP A O 1
ATOM 1212 N N . ILE A 1 156 ? 6.775 -17.919 -19.711 1.00 46.34 156 ILE A N 1
ATOM 1213 C CA . ILE A 1 156 ? 8.077 -17.278 -19.431 1.00 46.34 156 ILE A CA 1
ATOM 1214 C C . ILE A 1 156 ? 8.069 -16.489 -18.103 1.00 46.34 156 ILE A C 1
ATOM 1216 O O . ILE A 1 156 ? 9.112 -16.304 -17.472 1.00 46.34 156 ILE A O 1
ATOM 1220 N N . TRP A 1 157 ? 6.877 -16.095 -17.649 1.00 47.44 157 TRP A N 1
ATOM 1221 C CA . TRP A 1 157 ? 6.582 -15.398 -16.402 1.00 47.44 157 TRP A CA 1
ATOM 1222 C C . TRP A 1 157 ? 6.595 -16.245 -15.118 1.00 47.44 157 TRP A C 1
ATOM 1224 O O . TRP A 1 157 ? 6.396 -15.687 -14.038 1.00 47.44 157 TRP A O 1
ATOM 1234 N N . ASP A 1 158 ? 6.816 -17.558 -15.191 1.00 48.94 158 ASP A N 1
ATOM 1235 C CA . ASP A 1 158 ? 7.020 -18.392 -13.991 1.00 48.94 158 ASP A CA 1
ATOM 1236 C C . ASP A 1 158 ? 8.465 -18.308 -13.469 1.00 48.94 158 ASP A C 1
ATOM 1238 O O . ASP A 1 158 ? 8.821 -18.849 -12.417 1.00 48.94 158 ASP A O 1
ATOM 1242 N N . LYS A 1 159 ? 9.298 -17.549 -14.188 1.00 45.69 159 LYS A N 1
ATOM 1243 C CA . LYS A 1 159 ? 10.595 -17.067 -13.731 1.00 45.69 159 LYS A CA 1
ATOM 1244 C C . LYS A 1 159 ? 10.429 -15.729 -13.000 1.00 45.69 159 LYS A C 1
ATOM 1246 O O . LYS A 1 159 ? 9.498 -14.980 -13.281 1.00 45.69 159 LYS A O 1
ATOM 1251 N N . PRO A 1 160 ? 11.313 -15.398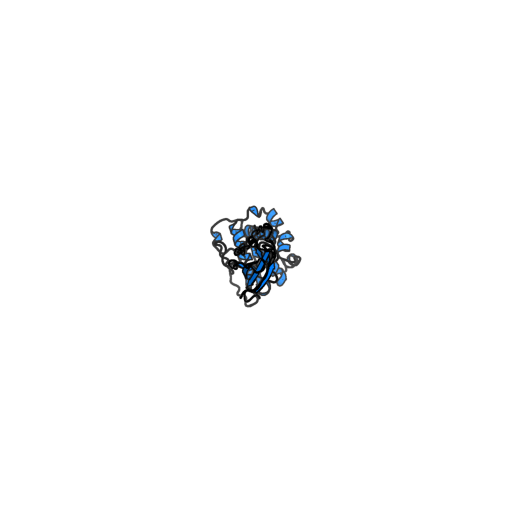 -12.053 1.00 46.06 160 PRO A N 1
ATOM 1252 C CA . PRO A 1 160 ? 11.103 -14.244 -11.190 1.00 46.06 160 PRO A CA 1
ATOM 1253 C C . PRO A 1 160 ? 11.103 -12.906 -11.935 1.00 46.06 160 PRO A C 1
ATOM 1255 O O . PRO A 1 160 ? 12.086 -12.535 -12.574 1.00 46.06 160 PRO A O 1
ATOM 1258 N N . ILE A 1 161 ? 10.003 -12.164 -11.806 1.00 47.19 161 ILE A N 1
ATOM 1259 C CA . ILE A 1 161 ? 9.792 -10.865 -12.456 1.00 47.19 161 ILE A CA 1
ATOM 1260 C C . ILE A 1 161 ? 10.034 -9.757 -11.450 1.00 47.19 161 ILE A C 1
ATOM 1262 O O . ILE A 1 161 ? 9.092 -9.149 -10.958 1.00 47.19 161 ILE A O 1
ATOM 1266 N N . VAL A 1 162 ? 11.277 -9.465 -11.119 1.00 47.78 162 VAL A N 1
ATOM 1267 C CA . VAL A 1 162 ? 11.618 -8.201 -10.456 1.00 47.78 162 VAL A CA 1
ATOM 1268 C C . VAL A 1 162 ? 13.020 -7.925 -10.941 1.00 47.78 162 VAL A C 1
ATOM 1270 O O . VAL A 1 162 ? 13.860 -8.750 -10.673 1.00 47.78 162 VAL A O 1
ATOM 1273 N N . TYR A 1 163 ? 13.278 -7.028 -11.893 1.00 51.06 163 TYR A N 1
ATOM 1274 C CA . TYR A 1 163 ? 13.615 -5.620 -11.646 1.00 51.06 163 TYR A CA 1
ATOM 1275 C C . TYR A 1 163 ? 13.475 -4.755 -12.927 1.00 51.06 163 TYR A C 1
ATOM 1277 O O . TYR A 1 163 ? 14.091 -3.699 -13.034 1.00 51.06 163 TYR A O 1
ATOM 1285 N N . ALA A 1 164 ? 12.652 -5.156 -13.907 1.00 41.66 164 ALA A N 1
ATOM 1286 C CA . ALA A 1 164 ? 12.423 -4.353 -15.123 1.00 41.66 164 ALA A CA 1
ATOM 1287 C C . ALA A 1 164 ? 11.859 -2.946 -14.809 1.00 41.66 164 ALA A C 1
ATOM 1289 O O . ALA A 1 164 ? 12.235 -1.969 -15.447 1.00 41.66 164 ALA A O 1
ATOM 1290 N N . ALA A 1 165 ? 11.044 -2.822 -13.752 1.00 45.09 165 ALA A N 1
ATOM 1291 C CA . ALA A 1 165 ? 10.565 -1.547 -13.197 1.00 45.09 165 ALA A CA 1
ATOM 1292 C C . ALA A 1 165 ? 11.713 -0.662 -12.695 1.00 45.09 165 ALA A C 1
ATOM 1294 O O . ALA A 1 165 ? 11.671 0.563 -12.719 1.00 45.09 165 ALA A O 1
ATOM 1295 N N . ASP A 1 166 ? 12.764 -1.301 -12.217 1.00 50.81 166 ASP A N 1
ATOM 1296 C CA . ASP A 1 166 ? 13.845 -0.633 -11.541 1.00 50.81 166 ASP A CA 1
ATOM 1297 C C . ASP A 1 166 ? 14.823 -0.034 -12.551 1.00 50.81 166 ASP A C 1
ATOM 1299 O O . ASP A 1 166 ? 15.564 0.835 -12.154 1.00 50.81 166 ASP A O 1
ATOM 1303 N N . CYS A 1 167 ? 14.798 -0.337 -13.856 1.00 52.06 167 CYS A N 1
ATOM 1304 C CA . CYS A 1 167 ? 15.740 0.251 -14.828 1.00 52.06 167 CYS A CA 1
ATOM 1305 C C . CYS A 1 167 ? 15.864 1.792 -14.737 1.00 52.06 167 CYS A C 1
ATOM 1307 O O . CYS A 1 167 ? 16.981 2.311 -14.679 1.00 52.06 167 CYS A O 1
ATOM 1309 N N . ILE A 1 168 ? 14.749 2.526 -14.606 1.00 56.91 168 ILE A N 1
ATOM 1310 C CA . ILE A 1 168 ? 14.757 3.988 -14.415 1.00 56.91 168 ILE A CA 1
ATOM 1311 C C . ILE A 1 168 ? 15.243 4.341 -13.017 1.00 56.91 168 ILE A C 1
ATOM 1313 O O . ILE A 1 168 ? 16.069 5.234 -12.842 1.00 56.91 168 ILE A O 1
ATOM 1317 N N . THR A 1 169 ? 14.740 3.647 -12.004 1.00 55.41 169 THR A N 1
ATOM 1318 C CA . THR A 1 169 ? 15.092 3.903 -10.610 1.00 55.41 169 THR A CA 1
ATOM 1319 C C . THR A 1 169 ? 16.569 3.666 -10.330 1.00 55.41 169 THR A C 1
ATOM 1321 O O . THR A 1 169 ? 17.223 4.395 -9.581 1.00 55.41 169 THR A O 1
ATOM 1324 N N . ASN A 1 170 ? 17.101 2.671 -11.007 1.00 54.91 170 ASN A N 1
ATOM 1325 C CA . ASN A 1 170 ? 18.452 2.193 -11.004 1.00 54.91 170 ASN A CA 1
ATOM 1326 C C . ASN A 1 170 ? 19.350 3.171 -11.738 1.00 54.91 170 ASN A C 1
ATOM 1328 O O . ASN A 1 170 ? 20.351 3.588 -11.169 1.00 54.91 170 ASN A O 1
ATOM 1332 N N . ALA A 1 171 ? 18.961 3.600 -12.942 1.00 57.19 171 ALA A N 1
ATOM 1333 C CA . ALA A 1 171 ? 19.656 4.643 -13.685 1.00 57.19 171 ALA A CA 1
ATOM 1334 C C . ALA A 1 171 ? 19.678 5.966 -12.904 1.00 57.19 171 ALA A C 1
ATOM 1336 O O . ALA A 1 171 ? 20.733 6.583 -12.786 1.00 57.19 171 ALA A O 1
ATOM 1337 N N . TYR A 1 172 ? 18.554 6.371 -12.300 1.00 58.22 172 TYR A N 1
ATOM 1338 C CA . TYR A 1 172 ? 18.448 7.575 -11.473 1.00 58.22 172 TYR A CA 1
ATOM 1339 C C . TYR A 1 172 ? 19.350 7.500 -10.239 1.00 58.22 172 TYR A C 1
ATOM 1341 O O . TYR A 1 172 ? 20.156 8.399 -10.008 1.00 58.22 172 TYR A O 1
ATOM 1349 N N . THR A 1 173 ? 19.268 6.408 -9.476 1.00 57.50 173 THR A N 1
ATOM 1350 C CA . THR A 1 173 ? 20.115 6.175 -8.297 1.00 57.50 173 THR A CA 1
ATOM 1351 C C . THR A 1 173 ? 21.590 6.143 -8.702 1.00 57.50 173 THR A C 1
ATOM 1353 O O . THR A 1 173 ? 22.402 6.896 -8.170 1.00 57.50 173 THR A O 1
ATOM 1356 N N . TYR A 1 174 ? 21.946 5.333 -9.695 1.00 55.38 174 TYR A N 1
ATOM 1357 C CA . TYR A 1 174 ? 23.310 5.201 -10.192 1.00 55.38 174 TYR A CA 1
ATOM 1358 C C . TYR A 1 174 ? 23.885 6.545 -10.652 1.00 55.38 174 TYR A C 1
ATOM 1360 O O . TYR A 1 174 ? 24.940 6.955 -10.173 1.00 55.38 174 TYR A O 1
ATOM 1368 N N . ALA A 1 175 ? 23.170 7.284 -11.500 1.00 60.59 175 ALA A N 1
ATOM 1369 C CA . ALA A 1 175 ? 23.606 8.586 -11.996 1.00 60.59 175 ALA A CA 1
ATOM 1370 C C . ALA A 1 175 ? 23.734 9.640 -10.886 1.00 60.59 175 ALA A C 1
ATOM 1372 O O . ALA A 1 175 ? 24.627 10.490 -10.941 1.00 60.59 175 ALA A O 1
ATOM 1373 N N . LYS A 1 176 ? 22.865 9.596 -9.870 1.00 61.09 176 LYS A N 1
ATOM 1374 C CA . LYS A 1 176 ? 22.920 10.519 -8.730 1.00 61.09 176 LYS A CA 1
ATOM 1375 C C . LYS A 1 176 ? 24.161 10.291 -7.867 1.00 61.09 176 LYS A C 1
ATOM 1377 O O . LYS A 1 176 ? 24.743 11.267 -7.405 1.00 61.09 176 LYS A O 1
ATOM 1382 N N . TYR A 1 177 ? 24.573 9.036 -7.680 1.00 58.34 177 TYR A N 1
ATOM 1383 C CA . TYR A 1 177 ? 25.622 8.676 -6.718 1.00 58.34 177 TYR A CA 1
ATOM 1384 C C . TYR A 1 177 ? 26.995 8.361 -7.328 1.00 58.34 177 TYR A C 1
ATOM 1386 O O . TYR A 1 177 ? 27.977 8.359 -6.594 1.00 58.34 177 TYR A O 1
ATOM 1394 N N . THR A 1 178 ? 27.095 8.109 -8.636 1.00 56.59 178 THR A N 1
ATOM 1395 C CA . THR A 1 178 ? 28.370 7.727 -9.286 1.00 56.59 178 THR A CA 1
ATOM 1396 C C . THR A 1 178 ? 28.924 8.768 -10.255 1.00 56.59 178 THR A C 1
ATOM 1398 O O . THR A 1 178 ? 30.019 8.586 -10.771 1.00 56.59 178 THR A O 1
ATOM 1401 N N . ASN A 1 179 ? 28.202 9.869 -10.497 1.00 65.06 179 ASN A N 1
ATOM 1402 C CA . ASN A 1 179 ? 28.583 10.898 -11.475 1.00 65.06 179 ASN A CA 1
ATOM 1403 C C . ASN A 1 179 ? 28.821 10.356 -12.904 1.00 65.06 179 ASN A C 1
ATOM 1405 O O . ASN A 1 179 ? 29.665 10.873 -13.631 1.00 65.06 179 ASN A O 1
ATOM 1409 N N . HIS A 1 180 ? 28.066 9.333 -13.317 1.00 63.00 180 HIS A N 1
ATOM 1410 C CA . HIS A 1 180 ? 28.135 8.749 -14.654 1.00 63.00 180 HIS A CA 1
ATOM 1411 C C . HIS A 1 180 ? 28.024 9.790 -15.794 1.00 63.00 180 HIS A C 1
ATOM 1413 O O . HIS A 1 180 ? 26.997 10.467 -15.910 1.00 63.00 180 HIS A O 1
ATOM 1419 N N . PRO A 1 181 ? 28.996 9.858 -16.719 1.00 61.56 181 PRO A N 1
ATOM 1420 C CA . PRO A 1 181 ? 29.134 10.964 -17.673 1.00 61.56 181 PRO A CA 1
ATOM 1421 C C . PRO A 1 181 ? 27.936 11.145 -18.619 1.00 61.56 181 PRO A C 1
ATOM 1423 O O . PRO A 1 181 ? 27.632 12.268 -19.005 1.00 61.56 181 PRO A O 1
ATOM 1426 N N . ILE A 1 182 ? 27.213 10.068 -18.948 1.00 63.69 182 ILE A N 1
ATOM 1427 C CA . ILE A 1 182 ? 26.062 10.114 -19.872 1.00 63.69 182 ILE A CA 1
ATOM 1428 C C . ILE A 1 182 ? 24.740 10.430 -19.150 1.00 63.69 182 ILE A C 1
ATOM 1430 O O . ILE A 1 182 ? 23.934 11.223 -19.628 1.00 63.69 182 ILE A O 1
ATOM 1434 N N . PHE A 1 183 ? 24.494 9.827 -17.982 1.00 61.97 183 PHE A N 1
ATOM 1435 C CA . PHE A 1 183 ? 23.184 9.909 -17.318 1.00 61.97 183 PHE A CA 1
ATOM 1436 C C . PHE A 1 183 ? 23.127 11.012 -16.277 1.00 61.97 183 PHE A C 1
ATOM 1438 O O . PHE A 1 183 ? 22.063 11.577 -16.043 1.00 61.97 183 PHE A O 1
ATOM 1445 N N . THR A 1 184 ? 24.250 11.329 -15.636 1.00 66.06 184 THR A N 1
ATOM 1446 C CA . THR A 1 184 ? 24.306 12.326 -14.570 1.00 66.06 184 THR A CA 1
ATOM 1447 C C . THR A 1 184 ? 23.872 13.718 -15.026 1.00 66.06 184 THR A C 1
ATOM 1449 O O . THR A 1 184 ? 23.040 14.293 -14.319 1.00 66.06 184 THR A O 1
ATOM 1452 N N . PRO A 1 185 ? 24.323 14.252 -16.183 1.00 73.81 185 PRO A N 1
ATOM 1453 C CA . PRO A 1 185 ? 23.849 15.550 -16.672 1.00 73.81 185 PRO A CA 1
ATOM 1454 C C . PRO A 1 185 ? 22.333 15.581 -16.914 1.00 73.81 185 PRO A C 1
ATOM 1456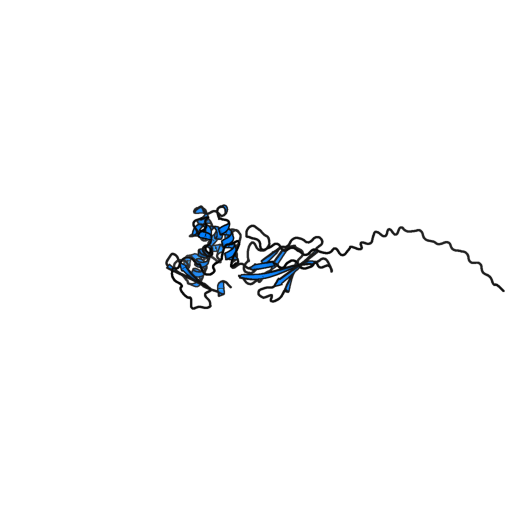 O O . PRO A 1 185 ? 21.687 16.615 -16.760 1.00 73.81 185 PRO A O 1
ATOM 1459 N N . TYR A 1 186 ? 21.747 14.430 -17.254 1.00 67.94 186 TYR A N 1
ATOM 1460 C CA . TYR A 1 186 ? 20.330 14.306 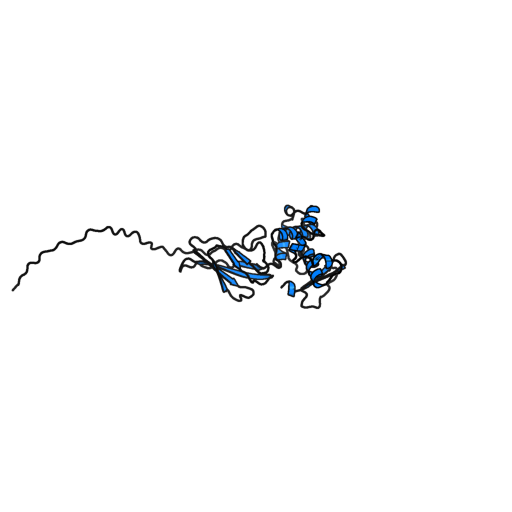-17.567 1.00 67.94 186 TYR A CA 1
ATOM 1461 C C . TYR A 1 186 ? 19.455 14.059 -16.329 1.00 67.94 186 TYR A C 1
ATOM 1463 O O . TYR A 1 186 ? 18.386 14.645 -16.213 1.00 67.94 186 TYR A O 1
ATOM 1471 N N . LEU A 1 187 ? 19.886 13.210 -15.390 1.00 69.88 187 LEU A N 1
ATOM 1472 C CA . LEU A 1 187 ? 19.052 12.736 -14.279 1.00 69.88 187 LEU A CA 1
ATOM 1473 C C . LEU A 1 187 ? 19.146 13.596 -13.010 1.00 69.88 187 LEU A C 1
ATOM 1475 O O . LEU A 1 187 ? 18.197 13.612 -12.228 1.00 69.88 187 LEU A O 1
ATOM 1479 N N . LYS A 1 188 ? 20.232 14.361 -12.805 1.00 73.62 188 LYS A N 1
ATOM 1480 C CA . LYS A 1 188 ? 20.400 15.212 -11.605 1.00 73.62 188 LYS A CA 1
ATOM 1481 C C . LYS A 1 188 ? 19.403 16.371 -11.497 1.00 73.62 188 LYS A C 1
ATOM 1483 O O . LYS A 1 188 ? 19.222 16.894 -10.404 1.00 73.62 188 LYS A O 1
ATOM 1488 N N . ARG A 1 189 ? 18.742 16.751 -12.594 1.00 75.81 189 ARG A N 1
ATOM 1489 C CA . ARG A 1 189 ? 17.725 17.820 -12.617 1.00 75.81 189 ARG A CA 1
ATOM 1490 C C . ARG A 1 189 ? 16.357 17.402 -12.061 1.00 75.81 189 ARG A C 1
ATOM 1492 O O . ARG A 1 189 ? 15.456 18.230 -11.989 1.00 75.81 189 ARG A O 1
ATOM 1499 N N . TYR A 1 190 ? 16.190 16.130 -11.696 1.00 73.75 190 TYR A N 1
ATOM 1500 C CA . TYR A 1 190 ? 14.944 15.579 -11.160 1.00 73.75 190 TYR A CA 1
ATOM 1501 C C . TYR A 1 190 ? 15.076 15.297 -9.661 1.00 73.75 190 TYR A C 1
ATOM 1503 O O . TYR A 1 190 ? 16.063 14.700 -9.217 1.00 73.75 190 TYR A O 1
ATOM 1511 N N . ASN A 1 191 ? 14.072 15.681 -8.869 1.00 73.62 191 ASN A N 1
ATOM 1512 C CA . ASN A 1 191 ? 14.148 15.578 -7.407 1.00 73.62 191 ASN A CA 1
ATOM 1513 C C . ASN A 1 191 ? 13.896 14.153 -6.897 1.00 73.62 191 ASN A C 1
ATOM 1515 O O . ASN A 1 191 ? 14.430 13.759 -5.858 1.00 73.62 191 ASN A O 1
ATOM 1519 N N . CYS A 1 192 ? 13.102 13.373 -7.632 1.00 70.44 192 CYS A N 1
ATOM 1520 C CA . CYS A 1 192 ? 12.753 11.993 -7.306 1.00 70.44 192 CYS A CA 1
ATOM 1521 C C . CYS A 1 192 ? 12.493 11.163 -8.574 1.00 70.44 192 CYS A C 1
ATOM 1523 O O . CYS A 1 192 ? 12.498 11.682 -9.689 1.00 70.44 192 CYS A O 1
ATOM 1525 N N . ILE A 1 193 ? 12.226 9.865 -8.403 1.00 66.56 193 ILE A N 1
ATOM 1526 C CA . ILE A 1 193 ? 11.925 8.967 -9.525 1.00 66.56 193 ILE A CA 1
ATOM 1527 C C . ILE A 1 193 ? 10.669 9.381 -10.304 1.00 66.56 193 ILE A C 1
ATOM 1529 O O . ILE A 1 193 ? 10.635 9.266 -11.524 1.00 66.56 193 ILE A O 1
ATOM 1533 N N . GLN A 1 194 ? 9.656 9.913 -9.613 1.00 70.12 194 GLN A N 1
ATOM 1534 C CA . GLN A 1 194 ? 8.412 10.362 -10.238 1.00 70.12 194 GLN A CA 1
ATOM 1535 C C . GLN A 1 194 ? 8.664 11.552 -11.165 1.00 70.12 194 GLN A C 1
ATOM 1537 O O . GLN A 1 194 ? 8.151 11.590 -12.278 1.00 70.12 194 GLN A O 1
ATOM 1542 N N . ASP A 1 195 ? 9.541 12.474 -10.758 1.00 72.69 195 ASP A N 1
ATOM 1543 C CA . ASP A 1 195 ? 9.973 13.574 -11.616 1.00 72.69 195 ASP A CA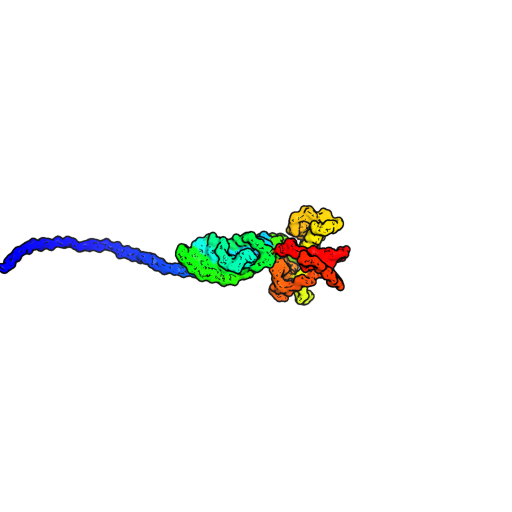 1
ATOM 1544 C C . ASP A 1 195 ? 10.627 13.056 -12.907 1.00 72.69 195 ASP A C 1
ATOM 1546 O O . ASP A 1 195 ? 10.359 13.595 -13.979 1.00 72.69 195 ASP A O 1
ATOM 1550 N N . VAL A 1 196 ? 11.424 11.984 -12.840 1.00 70.00 196 VAL A N 1
ATOM 1551 C CA . VAL A 1 196 ? 12.003 11.351 -14.038 1.00 70.00 196 VAL A CA 1
ATOM 1552 C C . VAL A 1 196 ? 10.906 10.751 -14.921 1.00 70.00 196 VAL A C 1
ATOM 1554 O O . VAL A 1 196 ? 10.902 10.983 -16.132 1.00 70.00 196 VAL A O 1
ATOM 1557 N N . LEU A 1 197 ? 9.957 10.018 -14.330 1.00 70.19 197 LEU A N 1
ATOM 1558 C CA . LEU A 1 197 ? 8.847 9.386 -15.052 1.00 70.19 197 LEU A CA 1
ATOM 1559 C C . LEU A 1 197 ? 7.980 10.417 -15.790 1.00 70.19 197 LEU A C 1
ATOM 1561 O O . LEU A 1 197 ? 7.577 10.180 -16.930 1.00 70.19 197 LEU A O 1
ATOM 1565 N N . TYR A 1 198 ? 7.717 11.568 -15.164 1.00 73.19 198 TYR A N 1
ATOM 1566 C CA . TYR A 1 198 ? 6.790 12.571 -15.696 1.00 73.19 198 TYR A CA 1
ATOM 1567 C C . TYR A 1 198 ? 7.457 13.609 -16.593 1.00 73.19 198 TYR A C 1
ATOM 1569 O O . TYR A 1 198 ? 6.853 14.050 -17.565 1.00 73.19 198 TYR A O 1
ATOM 1577 N N . LYS A 1 199 ? 8.678 14.037 -16.260 1.00 70.38 199 LYS A N 1
ATOM 1578 C CA . LYS A 1 199 ? 9.292 15.248 -16.832 1.00 70.38 199 LYS A CA 1
ATOM 1579 C C . LYS A 1 199 ? 10.495 14.956 -17.718 1.00 70.38 199 LYS A C 1
ATOM 1581 O O . LYS A 1 199 ? 11.091 15.891 -18.248 1.00 70.38 199 LYS A O 1
ATOM 1586 N N . SER A 1 200 ? 10.919 13.695 -17.847 1.00 65.62 200 SER A N 1
ATOM 1587 C CA . SER A 1 200 ? 12.128 13.410 -18.617 1.00 65.62 200 SER A CA 1
ATOM 1588 C C . SER A 1 200 ? 11.966 13.592 -20.116 1.00 65.62 200 SER A C 1
ATOM 1590 O O . SER A 1 200 ? 12.910 14.039 -20.750 1.00 65.62 200 SER A O 1
ATOM 1592 N N . GLY A 1 201 ? 10.796 13.302 -20.688 1.00 57.72 201 GLY A N 1
ATOM 1593 C CA . GLY A 1 201 ? 10.577 13.394 -22.137 1.00 57.72 201 GLY A CA 1
ATOM 1594 C C . GLY A 1 201 ? 11.455 12.451 -22.980 1.00 57.72 201 GLY A C 1
ATOM 1595 O O . GLY A 1 201 ? 11.345 12.454 -24.199 1.00 57.72 201 GLY A O 1
ATOM 1596 N N . GLY A 1 202 ? 12.311 11.633 -22.351 1.00 58.00 202 GLY A N 1
ATOM 1597 C CA . GLY A 1 202 ? 13.255 10.721 -23.005 1.00 58.00 202 GLY A CA 1
ATOM 1598 C C . GLY A 1 202 ? 12.915 9.249 -22.785 1.00 58.00 202 GLY A C 1
ATOM 1599 O O . GLY A 1 202 ? 11.751 8.911 -22.549 1.00 58.00 202 GLY A O 1
ATOM 1600 N N . TYR A 1 203 ? 13.937 8.384 -22.884 1.00 50.66 203 TYR A N 1
ATOM 1601 C CA . TYR A 1 203 ? 13.841 6.920 -22.781 1.00 50.66 203 TYR A CA 1
ATOM 1602 C C . TYR A 1 203 ? 13.002 6.548 -21.542 1.00 50.66 203 TYR A C 1
ATOM 1604 O O . TYR A 1 203 ? 13.464 6.687 -20.414 1.00 50.66 203 TYR A O 1
ATOM 1612 N N . ILE A 1 204 ? 11.758 6.096 -21.767 1.00 57.75 204 ILE A N 1
ATOM 1613 C CA . ILE A 1 204 ? 10.828 5.575 -20.748 1.00 57.75 204 ILE A CA 1
ATOM 1614 C C . ILE A 1 204 ? 10.069 6.645 -19.907 1.00 57.75 204 ILE A C 1
ATOM 1616 O O . ILE A 1 204 ? 9.532 6.356 -18.839 1.00 57.75 204 ILE A O 1
ATOM 1620 N N . SER A 1 205 ? 9.939 7.891 -20.382 1.00 64.25 205 SER A N 1
ATOM 1621 C CA . SER A 1 205 ? 8.923 8.803 -19.814 1.00 64.25 205 SER A CA 1
ATOM 1622 C C . SER A 1 205 ? 7.500 8.321 -20.121 1.00 64.25 205 SER A C 1
ATOM 1624 O O . SER A 1 205 ? 7.270 7.642 -21.122 1.00 64.25 205 SER A O 1
ATOM 1626 N N . GLU A 1 206 ? 6.531 8.703 -19.288 1.00 66.25 206 GLU A N 1
ATOM 1627 C CA . GLU A 1 206 ? 5.110 8.386 -19.490 1.00 66.25 206 GLU A CA 1
ATOM 1628 C C . GLU A 1 206 ? 4.641 8.779 -20.903 1.00 66.25 206 GLU A C 1
ATOM 1630 O O . GLU A 1 206 ? 4.047 7.955 -21.599 1.00 66.25 206 GLU A O 1
ATOM 1635 N N . ALA A 1 207 ? 5.029 9.974 -21.358 1.00 66.69 207 ALA A N 1
ATOM 1636 C CA . ALA A 1 207 ? 4.761 10.481 -22.700 1.00 66.69 207 ALA A CA 1
ATOM 1637 C C . ALA A 1 207 ? 5.469 9.672 -23.802 1.00 66.69 207 ALA A C 1
ATOM 1639 O O . ALA A 1 207 ? 4.851 9.327 -24.805 1.00 66.69 207 ALA A O 1
ATOM 1640 N N . ALA A 1 208 ? 6.745 9.311 -23.619 1.00 66.69 208 ALA A N 1
ATOM 1641 C CA . ALA A 1 208 ? 7.477 8.508 -24.602 1.00 66.69 208 ALA A CA 1
ATOM 1642 C C . ALA A 1 208 ? 6.909 7.085 -24.736 1.00 66.69 208 ALA A C 1
ATOM 1644 O O . ALA A 1 208 ? 6.869 6.540 -25.836 1.00 66.69 208 ALA A O 1
ATOM 1645 N N . LEU A 1 209 ? 6.450 6.486 -23.635 1.00 69.19 209 LEU A N 1
ATOM 1646 C CA . LEU A 1 209 ? 5.789 5.179 -23.638 1.00 69.19 209 LEU A CA 1
ATOM 1647 C C . LEU A 1 209 ? 4.426 5.238 -24.322 1.00 69.19 209 LEU A C 1
ATOM 1649 O O . LEU A 1 209 ? 4.116 4.374 -25.141 1.00 69.19 209 LEU A O 1
ATOM 1653 N N . THR A 1 210 ? 3.649 6.284 -24.037 1.00 71.75 210 THR A N 1
ATOM 1654 C CA . THR A 1 210 ? 2.367 6.528 -24.701 1.00 71.75 210 THR A CA 1
ATOM 1655 C C . THR A 1 210 ? 2.564 6.733 -26.210 1.00 71.75 210 THR A C 1
ATOM 1657 O O . THR A 1 210 ? 1.867 6.097 -26.997 1.00 71.75 210 THR A O 1
ATOM 1660 N N . ASN A 1 211 ? 3.582 7.494 -26.635 1.00 72.00 211 ASN A N 1
ATOM 1661 C CA . ASN A 1 211 ? 3.940 7.668 -28.053 1.00 72.00 211 ASN A CA 1
ATOM 1662 C C . ASN A 1 211 ? 4.395 6.365 -28.734 1.00 72.00 211 ASN A C 1
ATOM 1664 O O . ASN A 1 211 ? 4.249 6.217 -29.943 1.00 72.00 211 ASN A O 1
ATOM 1668 N N . ARG A 1 212 ? 4.923 5.402 -27.968 1.00 70.06 212 ARG A N 1
ATOM 1669 C CA . ARG A 1 212 ? 5.263 4.045 -28.434 1.00 70.06 212 ARG A CA 1
ATOM 1670 C C . ARG A 1 212 ? 4.073 3.075 -28.386 1.00 70.06 212 ARG A C 1
ATOM 1672 O O . ARG A 1 212 ? 4.257 1.879 -28.585 1.00 70.06 212 ARG A O 1
ATOM 1679 N N . GLY A 1 213 ? 2.864 3.562 -28.097 1.00 72.31 213 GLY A N 1
ATOM 1680 C CA . GLY A 1 213 ? 1.635 2.764 -28.059 1.00 72.31 213 GLY A CA 1
ATOM 1681 C C . GLY A 1 213 ? 1.429 1.944 -26.779 1.00 72.31 213 GLY A C 1
ATOM 1682 O O . GLY A 1 213 ? 0.489 1.149 -26.714 1.00 72.31 213 GLY A O 1
ATOM 1683 N N . VAL A 1 214 ? 2.268 2.132 -25.752 1.00 73.88 214 VAL A N 1
ATOM 1684 C CA . VAL A 1 214 ? 2.143 1.441 -24.461 1.00 73.88 214 VAL A CA 1
ATOM 1685 C C . VAL A 1 214 ? 1.175 2.222 -23.574 1.00 73.88 214 VAL A C 1
ATOM 1687 O O . VAL A 1 214 ? 1.512 3.269 -23.023 1.00 73.88 214 VAL A O 1
ATOM 1690 N N . THR A 1 215 ? -0.045 1.714 -23.418 1.00 82.19 215 THR A N 1
ATOM 1691 C CA . THR A 1 215 ? -1.099 2.329 -22.599 1.00 82.19 215 THR A CA 1
ATOM 1692 C C . THR A 1 215 ? -1.394 1.492 -21.359 1.00 82.19 215 THR A C 1
ATOM 1694 O O . THR A 1 215 ? -1.307 0.265 -21.387 1.00 82.19 215 THR A O 1
ATOM 1697 N N . TYR A 1 216 ? -1.779 2.142 -20.254 1.00 83.62 216 TYR A N 1
ATOM 1698 C CA . TYR A 1 216 ? -1.987 1.441 -18.982 1.00 83.62 216 TYR A CA 1
ATOM 1699 C C . TYR A 1 216 ? -3.089 0.372 -19.052 1.00 83.62 216 TYR A C 1
ATOM 1701 O O . TYR A 1 216 ? -2.963 -0.697 -18.459 1.00 83.62 216 TYR A O 1
ATOM 1709 N N . TYR A 1 217 ? -4.145 0.626 -19.830 1.00 84.31 217 TYR A N 1
ATOM 1710 C CA . TYR A 1 217 ? -5.243 -0.326 -20.010 1.00 84.31 217 TYR A CA 1
ATOM 1711 C C . TYR A 1 217 ? -4.808 -1.6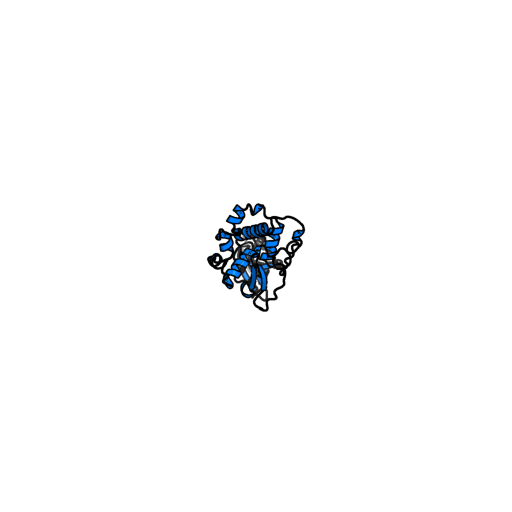36 -20.687 1.00 84.31 217 TYR A C 1
ATOM 1713 O O . TYR A 1 217 ? -5.452 -2.657 -20.477 1.00 84.31 217 TYR A O 1
ATOM 1721 N N . LYS A 1 218 ? -3.721 -1.618 -21.474 1.00 80.94 218 LYS A N 1
ATOM 1722 C CA . LYS A 1 218 ? -3.149 -2.813 -22.115 1.00 80.94 218 LYS A CA 1
ATOM 1723 C C . LYS A 1 218 ? -2.132 -3.532 -21.236 1.00 80.94 218 LYS A C 1
ATOM 1725 O O . LYS A 1 218 ? -1.627 -4.572 -21.641 1.00 80.94 218 LYS A O 1
ATOM 1730 N N . VAL A 1 219 ? -1.792 -2.985 -20.067 1.00 80.31 219 VAL A N 1
ATOM 1731 C CA . VAL A 1 219 ? -0.842 -3.638 -19.166 1.00 80.31 219 VAL A CA 1
ATOM 1732 C C . VAL A 1 219 ? -1.475 -4.921 -18.613 1.00 80.31 219 VAL A C 1
ATOM 1734 O O . VAL A 1 219 ? -2.519 -4.827 -17.954 1.00 80.31 219 VAL A O 1
ATOM 1737 N N . PRO A 1 220 ? -0.830 -6.091 -18.789 1.00 80.81 220 PRO A N 1
ATOM 1738 C CA . PRO A 1 220 ? -1.327 -7.349 -18.246 1.00 80.81 220 PRO A CA 1
ATOM 1739 C C . PRO A 1 220 ? -1.467 -7.320 -16.719 1.00 80.81 220 PRO A C 1
ATOM 1741 O O . PRO A 1 220 ? -0.650 -6.736 -16.001 1.00 80.81 220 PRO A O 1
ATOM 1744 N N . GLU A 1 221 ? -2.467 -8.021 -16.186 1.00 82.69 221 GLU A N 1
ATOM 1745 C CA . GLU A 1 221 ? -2.683 -8.116 -14.735 1.00 82.69 221 GLU A CA 1
ATOM 1746 C C . GLU A 1 221 ? -1.485 -8.756 -14.010 1.00 82.69 221 GLU A C 1
ATOM 1748 O O . GLU A 1 221 ? -1.109 -8.306 -12.927 1.00 82.69 221 GLU A O 1
ATOM 1753 N N . LYS A 1 222 ? -0.805 -9.731 -14.633 1.00 78.44 222 LYS A N 1
ATOM 1754 C CA . LYS A 1 222 ? 0.414 -10.350 -14.077 1.00 78.44 222 LYS A CA 1
ATOM 1755 C C . LYS A 1 222 ? 1.537 -9.314 -13.886 1.00 78.44 222 LYS A C 1
ATOM 1757 O O . LYS A 1 222 ? 2.211 -9.332 -12.858 1.00 78.44 222 LYS A O 1
ATOM 1762 N N . VAL A 1 223 ? 1.671 -8.337 -14.793 1.00 78.06 223 VAL A N 1
ATOM 1763 C CA . VAL A 1 223 ? 2.633 -7.224 -14.656 1.00 78.06 223 VAL A CA 1
ATOM 1764 C C . VAL A 1 223 ? 2.267 -6.328 -13.476 1.00 78.06 223 VAL A C 1
ATOM 1766 O O . VAL A 1 223 ? 3.116 -6.047 -12.632 1.00 78.06 223 VAL A O 1
ATOM 1769 N N . LYS A 1 224 ? 0.998 -5.925 -13.357 1.00 82.44 224 LYS A N 1
ATOM 1770 C CA . LYS A 1 224 ? 0.520 -5.101 -12.231 1.00 82.44 224 LYS A CA 1
ATOM 1771 C C . LYS A 1 224 ? 0.777 -5.790 -10.886 1.00 82.44 224 LYS A C 1
ATOM 1773 O O . LYS A 1 224 ? 1.223 -5.159 -9.929 1.00 82.44 224 LYS A O 1
ATOM 1778 N N . GLN A 1 225 ? 0.559 -7.101 -10.817 1.00 82.25 225 GLN A N 1
ATOM 1779 C CA . GLN A 1 225 ? 0.841 -7.906 -9.628 1.00 82.25 225 GLN A CA 1
ATOM 1780 C C . GLN A 1 225 ? 2.340 -8.007 -9.325 1.00 82.25 225 GLN A C 1
ATOM 1782 O O . GLN A 1 225 ? 2.729 -7.861 -8.165 1.00 82.25 225 GLN A O 1
ATOM 1787 N N . ALA A 1 226 ? 3.182 -8.206 -10.342 1.00 76.25 226 ALA A N 1
ATOM 1788 C CA . ALA A 1 226 ? 4.635 -8.241 -10.186 1.00 76.25 226 ALA A CA 1
ATOM 1789 C C . ALA A 1 226 ? 5.178 -6.905 -9.656 1.00 76.25 226 ALA A C 1
ATOM 1791 O O . ALA A 1 226 ? 5.916 -6.888 -8.670 1.00 76.25 226 ALA A O 1
ATOM 1792 N N . VAL A 1 227 ? 4.739 -5.779 -10.233 1.00 78.56 227 VAL A N 1
ATOM 1793 C CA . VAL A 1 227 ? 5.101 -4.430 -9.763 1.00 78.56 227 VAL A CA 1
ATOM 1794 C C . VAL A 1 227 ? 4.681 -4.236 -8.305 1.00 78.56 227 VAL A C 1
ATOM 1796 O O . VAL A 1 227 ? 5.452 -3.702 -7.509 1.00 78.56 227 VAL A O 1
ATOM 1799 N N . TYR A 1 228 ? 3.500 -4.719 -7.910 1.00 81.94 228 TYR A N 1
ATOM 1800 C CA . TYR A 1 228 ? 3.025 -4.601 -6.530 1.00 81.94 228 TYR A CA 1
ATOM 1801 C C . TYR A 1 228 ? 3.898 -5.435 -5.584 1.00 81.94 228 TYR A C 1
ATOM 1803 O O . TYR A 1 228 ? 4.379 -4.945 -4.563 1.00 81.94 228 TYR A O 1
ATOM 1811 N N . GLY A 1 229 ? 4.169 -6.692 -5.942 1.00 80.19 229 GLY A N 1
ATOM 1812 C CA . GLY A 1 229 ? 5.071 -7.556 -5.183 1.00 80.19 229 GLY A CA 1
ATOM 1813 C C . GLY A 1 229 ? 6.463 -6.941 -5.006 1.00 80.19 229 GLY A C 1
ATOM 1814 O O . GLY A 1 229 ? 7.013 -6.978 -3.902 1.00 80.19 229 GLY A O 1
ATOM 1815 N N . ALA A 1 230 ? 6.998 -6.320 -6.059 1.00 75.12 230 ALA A N 1
ATOM 1816 C CA . ALA A 1 230 ? 8.279 -5.622 -6.045 1.00 75.12 230 ALA A CA 1
ATOM 1817 C C . ALA A 1 230 ? 8.263 -4.382 -5.137 1.00 75.12 230 ALA A C 1
ATOM 1819 O O . ALA A 1 230 ? 9.130 -4.241 -4.274 1.00 75.12 230 ALA A O 1
ATOM 1820 N N . LEU A 1 231 ? 7.253 -3.518 -5.284 1.00 77.75 231 LEU A N 1
ATOM 1821 C CA . LEU A 1 231 ? 7.121 -2.267 -4.534 1.00 77.75 231 LEU A CA 1
ATOM 1822 C C . LEU A 1 231 ? 7.096 -2.496 -3.021 1.00 77.75 231 LEU A C 1
ATOM 1824 O O . LEU A 1 231 ? 7.706 -1.749 -2.258 1.00 77.75 231 LEU A O 1
ATOM 1828 N N . TYR A 1 232 ? 6.422 -3.557 -2.590 1.00 79.81 232 TYR A N 1
ATOM 1829 C CA . TYR A 1 232 ? 6.293 -3.915 -1.181 1.00 79.81 232 TYR A CA 1
ATOM 1830 C C . TYR A 1 232 ? 7.293 -4.995 -0.750 1.00 79.81 232 TYR A C 1
ATOM 1832 O O . TYR A 1 232 ? 7.145 -5.594 0.319 1.00 79.81 232 TYR A O 1
ATOM 1840 N N . CYS A 1 233 ? 8.322 -5.277 -1.556 1.00 74.62 233 CYS A N 1
ATOM 1841 C CA . CYS A 1 233 ? 9.357 -6.271 -1.261 1.00 74.62 233 CYS A CA 1
ATOM 1842 C C . CYS A 1 233 ? 8.760 -7.596 -0.741 1.00 74.62 233 CYS A C 1
ATOM 1844 O O . CYS A 1 233 ? 9.189 -8.121 0.294 1.00 74.62 233 CYS A O 1
ATOM 1846 N N . LYS A 1 234 ? 7.679 -8.072 -1.368 1.00 79.56 234 LYS A N 1
ATOM 1847 C CA . LYS A 1 234 ? 7.005 -9.325 -1.011 1.00 79.56 234 LYS A CA 1
ATOM 1848 C C . LYS A 1 234 ? 7.747 -10.457 -1.704 1.00 79.56 234 LYS A C 1
ATOM 1850 O O . LYS A 1 234 ? 7.903 -10.398 -2.914 1.00 79.56 234 LYS A O 1
ATOM 1855 N N . ALA A 1 235 ? 8.182 -11.470 -0.951 1.00 78.88 235 ALA A N 1
ATOM 1856 C CA . ALA A 1 235 ? 8.905 -12.621 -1.505 1.00 78.88 235 ALA A CA 1
ATOM 1857 C C . ALA A 1 235 ? 8.076 -13.392 -2.544 1.00 78.88 235 ALA A C 1
ATOM 1859 O O . ALA A 1 235 ? 8.616 -13.920 -3.508 1.00 78.88 235 ALA A O 1
ATOM 1860 N N . TYR A 1 236 ? 6.756 -13.415 -2.356 1.00 80.81 236 TYR A N 1
ATOM 1861 C CA . TYR A 1 236 ? 5.791 -13.928 -3.317 1.00 80.81 236 TYR A CA 1
ATOM 1862 C C . TYR A 1 236 ? 4.538 -13.055 -3.278 1.00 80.81 236 TYR A C 1
ATOM 1864 O O . TYR A 1 236 ? 4.109 -12.623 -2.202 1.00 80.81 236 TYR A O 1
ATOM 1872 N N . TYR A 1 237 ? 3.925 -12.816 -4.434 1.00 82.00 237 TYR A N 1
ATOM 1873 C CA . TYR A 1 237 ? 2.620 -12.170 -4.523 1.00 82.00 237 TYR A CA 1
ATOM 1874 C C . TYR A 1 237 ? 1.788 -12.812 -5.631 1.00 82.00 237 TYR A C 1
ATOM 1876 O O . TYR A 1 237 ? 2.186 -12.798 -6.789 1.00 82.00 237 TYR A O 1
ATOM 1884 N N . LYS A 1 238 ? 0.634 -13.393 -5.265 1.00 83.81 238 LYS A N 1
ATOM 1885 C CA . LYS A 1 238 ? -0.311 -14.033 -6.204 1.00 83.81 238 LYS A CA 1
ATOM 1886 C C . LYS A 1 238 ? 0.357 -15.039 -7.161 1.00 83.81 238 LYS A C 1
ATOM 1888 O O . LYS A 1 238 ? 0.101 -15.037 -8.354 1.00 83.81 238 LYS A O 1
ATOM 1893 N N . GLY A 1 239 ? 1.226 -15.894 -6.619 1.00 78.50 239 GLY A N 1
ATOM 1894 C CA . GLY A 1 239 ? 1.947 -16.919 -7.388 1.00 78.50 239 GLY A CA 1
ATOM 1895 C C . GLY A 1 239 ? 3.215 -16.418 -8.086 1.00 78.50 239 GLY A C 1
ATOM 1896 O O . GLY A 1 239 ? 4.030 -17.230 -8.501 1.00 78.50 239 GLY A O 1
ATOM 1897 N N . ILE A 1 240 ? 3.446 -15.104 -8.137 1.00 73.06 240 ILE A N 1
ATOM 1898 C CA . ILE A 1 240 ? 4.659 -14.526 -8.717 1.00 73.06 240 ILE A CA 1
ATOM 1899 C C . ILE A 1 240 ? 5.749 -14.491 -7.647 1.00 73.06 240 ILE A C 1
ATOM 1901 O O . ILE A 1 240 ? 5.599 -13.825 -6.616 1.00 73.06 240 ILE A O 1
ATOM 1905 N N . LYS A 1 241 ? 6.848 -15.211 -7.885 1.00 72.69 241 LYS A N 1
ATOM 1906 C CA . LYS A 1 241 ? 8.054 -15.150 -7.055 1.00 72.69 241 LYS A CA 1
ATOM 1907 C C . LYS A 1 241 ? 8.782 -13.830 -7.284 1.00 72.69 241 LYS A C 1
ATOM 1909 O O . LYS A 1 241 ? 9.081 -13.467 -8.419 1.00 72.69 241 LYS A O 1
ATOM 1914 N N . ASN A 1 242 ? 9.130 -13.160 -6.195 1.00 66.69 242 ASN A N 1
ATOM 1915 C CA . ASN A 1 242 ? 10.103 -12.081 -6.202 1.00 66.69 242 ASN A CA 1
ATOM 1916 C C . ASN A 1 242 ? 11.473 -12.681 -5.892 1.00 66.69 242 ASN A C 1
ATOM 1918 O O . ASN A 1 242 ? 11.756 -13.068 -4.755 1.00 66.69 242 ASN A O 1
ATOM 1922 N N . ASP A 1 243 ? 12.302 -12.817 -6.921 1.00 55.09 243 ASP A N 1
ATOM 1923 C CA . ASP A 1 243 ? 13.687 -13.213 -6.740 1.00 55.09 243 ASP A CA 1
ATOM 1924 C C . ASP A 1 243 ? 14.523 -11.958 -6.605 1.00 55.09 243 ASP A C 1
ATOM 1926 O O . ASP A 1 243 ? 14.913 -11.318 -7.580 1.00 55.09 243 ASP A O 1
ATOM 1930 N N . PHE A 1 244 ? 14.811 -11.642 -5.349 1.00 55.09 244 PHE A N 1
ATOM 1931 C CA . PHE A 1 244 ? 15.700 -10.566 -4.938 1.00 55.09 244 PHE A CA 1
ATOM 1932 C C . PHE A 1 244 ? 17.133 -10.701 -5.502 1.00 55.09 244 PHE A C 1
ATOM 1934 O O . PHE A 1 244 ? 17.994 -9.902 -5.141 1.00 55.09 244 PHE A O 1
ATOM 1941 N N . SER A 1 245 ? 17.414 -11.712 -6.339 1.00 46.91 245 SER A N 1
ATOM 1942 C CA . SER A 1 245 ? 18.694 -11.948 -7.008 1.00 46.91 245 SER A CA 1
ATOM 1943 C C . SER A 1 245 ? 18.692 -11.775 -8.538 1.00 46.91 245 SER A C 1
ATOM 1945 O O . SER A 1 245 ? 19.780 -11.738 -9.112 1.00 46.91 245 SER A O 1
ATOM 1947 N N . ILE A 1 246 ? 17.541 -11.629 -9.217 1.00 39.88 246 ILE A N 1
ATOM 1948 C CA . ILE A 1 246 ? 17.489 -11.570 -10.695 1.00 39.88 246 ILE A CA 1
ATOM 1949 C C . ILE A 1 246 ? 17.335 -10.134 -11.194 1.00 39.88 246 ILE A C 1
ATOM 1951 O O . ILE A 1 246 ? 16.244 -9.624 -11.368 1.00 39.88 246 ILE A O 1
ATOM 1955 N N . PHE A 1 247 ? 18.447 -9.486 -11.511 1.00 41.28 247 PHE A N 1
ATOM 1956 C CA . PHE A 1 247 ? 18.478 -8.174 -12.154 1.00 41.28 247 PHE A CA 1
ATOM 1957 C C . PHE A 1 247 ? 19.004 -8.375 -13.582 1.00 41.28 247 PHE A C 1
ATOM 1959 O O . PHE A 1 247 ? 20.207 -8.513 -13.768 1.00 41.28 247 PHE A O 1
ATOM 1966 N N . TRP A 1 248 ? 18.158 -8.496 -14.604 1.00 37.53 248 TRP A N 1
ATOM 1967 C CA . TRP A 1 248 ? 18.673 -8.649 -15.980 1.00 37.53 248 TRP A CA 1
ATOM 1968 C C . TRP A 1 248 ? 19.298 -7.319 -16.455 1.00 37.53 248 TRP A C 1
ATOM 1970 O O . TRP A 1 248 ? 18.667 -6.282 -16.268 1.00 37.53 248 TRP A O 1
ATOM 1980 N N . TRP A 1 249 ? 20.502 -7.222 -17.043 1.00 29.08 249 TRP A N 1
ATOM 1981 C CA . TRP A 1 249 ? 21.507 -8.185 -17.540 1.00 29.08 249 TRP A CA 1
ATOM 1982 C C . TRP A 1 249 ? 22.700 -8.381 -16.571 1.00 29.08 249 TRP A C 1
ATOM 1984 O O . TRP A 1 249 ? 23.130 -7.426 -15.935 1.00 29.08 249 TRP A O 1
ATOM 1994 N N . CYS A 1 250 ? 23.297 -9.582 -16.518 1.00 30.80 250 CYS A N 1
ATOM 1995 C CA . CYS A 1 250 ? 24.758 -9.810 -16.459 1.00 30.80 250 CYS A CA 1
ATOM 1996 C C . CYS A 1 250 ? 25.073 -11.315 -16.449 1.00 30.80 250 CYS A C 1
ATOM 1998 O O . CYS A 1 250 ? 24.473 -12.084 -15.698 1.00 30.80 250 CYS A O 1
ATOM 2000 N N . ASN A 1 251 ? 26.088 -11.709 -17.215 1.00 28.11 251 ASN A N 1
ATOM 2001 C CA . ASN A 1 251 ? 26.536 -13.088 -17.415 1.00 28.11 251 ASN A CA 1
ATOM 2002 C C . ASN A 1 251 ? 27.571 -13.520 -16.354 1.00 28.11 251 ASN A C 1
ATOM 2004 O O . ASN A 1 251 ? 28.117 -14.617 -16.434 1.00 28.11 251 ASN A O 1
ATOM 2008 N N . THR A 1 252 ? 27.865 -12.673 -15.360 1.00 32.38 252 THR A N 1
ATOM 2009 C CA . THR A 1 252 ? 28.885 -12.921 -14.330 1.00 32.38 252 THR A CA 1
ATOM 2010 C C . THR A 1 252 ? 28.540 -12.243 -13.003 1.00 32.38 252 THR A C 1
ATOM 2012 O O . THR A 1 252 ? 28.322 -11.037 -12.935 1.00 32.38 252 THR A O 1
ATOM 2015 N N . ARG A 1 253 ? 28.554 -13.013 -11.906 1.00 35.06 253 ARG A N 1
ATOM 2016 C CA . ARG A 1 253 ? 28.471 -12.493 -10.530 1.00 35.06 253 ARG A CA 1
ATOM 2017 C C . ARG A 1 253 ? 29.659 -11.569 -10.246 1.00 35.06 253 ARG A C 1
ATOM 2019 O O . ARG A 1 253 ? 30.740 -12.059 -9.931 1.00 35.06 253 ARG A O 1
ATOM 2026 N N . THR A 1 254 ? 29.469 -10.257 -10.216 1.00 39.50 254 THR A N 1
ATOM 2027 C CA . THR A 1 254 ? 30.416 -9.393 -9.499 1.00 39.50 254 THR A CA 1
ATOM 2028 C C . THR A 1 254 ? 30.022 -9.356 -8.028 1.00 39.50 254 THR A C 1
ATOM 2030 O O . THR A 1 254 ? 29.048 -8.709 -7.644 1.00 39.50 254 THR A O 1
ATOM 2033 N N . ARG A 1 255 ? 30.771 -10.086 -7.192 1.00 42.06 255 ARG A N 1
ATOM 2034 C CA . ARG A 1 255 ? 30.727 -9.914 -5.734 1.00 42.06 255 ARG A CA 1
ATOM 2035 C C . ARG A 1 255 ? 31.087 -8.468 -5.409 1.00 42.06 255 ARG A C 1
ATOM 2037 O O . ARG A 1 255 ? 32.173 -8.014 -5.750 1.00 42.06 255 ARG A O 1
ATOM 2044 N N . VAL A 1 256 ? 30.206 -7.778 -4.698 1.00 46.34 256 VAL A N 1
ATOM 2045 C CA . VAL A 1 256 ? 30.518 -6.483 -4.090 1.00 46.34 256 VAL A CA 1
ATOM 2046 C C . VAL A 1 256 ? 31.031 -6.730 -2.678 1.00 46.34 256 VAL A C 1
ATOM 2048 O O . VAL A 1 256 ? 30.359 -7.352 -1.862 1.00 46.34 256 VAL A O 1
ATOM 2051 N N . THR A 1 257 ? 32.237 -6.253 -2.394 1.00 45.75 257 THR A N 1
ATOM 2052 C CA . THR A 1 257 ? 32.929 -6.369 -1.099 1.00 45.75 257 THR A CA 1
ATOM 2053 C C . THR A 1 257 ? 32.450 -5.342 -0.062 1.00 45.75 257 THR A C 1
ATOM 2055 O O . THR A 1 257 ? 32.983 -5.283 1.042 1.00 45.75 257 THR A O 1
ATOM 2058 N N . SER A 1 258 ? 31.442 -4.526 -0.392 1.00 48.88 258 SER A N 1
ATOM 2059 C CA . SER A 1 258 ? 30.919 -3.471 0.479 1.00 48.88 258 SER A CA 1
ATOM 2060 C C . SER A 1 258 ? 29.636 -3.900 1.187 1.00 48.88 258 SER A C 1
ATOM 2062 O O . SER A 1 258 ? 28.628 -4.168 0.539 1.00 48.88 258 SER A O 1
ATOM 2064 N N . SER A 1 259 ? 29.626 -3.847 2.522 1.00 50.66 259 SER A N 1
ATOM 2065 C CA . SER A 1 259 ? 28.429 -4.080 3.352 1.00 50.66 259 SER A CA 1
ATOM 2066 C C . SER A 1 259 ? 27.314 -3.046 3.135 1.00 50.66 259 SER A C 1
ATOM 2068 O O . SER A 1 259 ? 26.161 -3.260 3.520 1.00 50.66 259 SER A O 1
ATOM 2070 N N . LYS A 1 260 ? 27.638 -1.912 2.503 1.00 42.81 260 LYS A N 1
ATOM 2071 C CA . LYS A 1 260 ? 26.678 -0.855 2.179 1.00 42.81 260 LYS A CA 1
ATOM 2072 C C . LYS A 1 260 ? 25.949 -1.106 0.865 1.00 42.81 260 LYS A C 1
ATOM 2074 O O . LYS A 1 260 ? 24.945 -0.441 0.640 1.00 42.81 260 LYS A O 1
ATOM 2079 N N . VAL A 1 261 ? 26.422 -2.011 0.010 1.00 49.31 261 VAL A N 1
ATOM 2080 C CA . VAL A 1 261 ? 25.782 -2.322 -1.272 1.00 49.31 261 VAL A CA 1
ATOM 2081 C C . VAL A 1 261 ? 24.805 -3.478 -1.079 1.00 49.31 261 VAL A C 1
ATOM 2083 O O . VAL A 1 261 ? 25.178 -4.543 -0.600 1.00 49.31 261 VAL A O 1
ATOM 2086 N N . SER A 1 262 ? 23.544 -3.255 -1.436 1.00 49.91 262 SER A N 1
ATOM 2087 C CA . SER A 1 262 ? 22.494 -4.269 -1.431 1.00 49.91 262 SER A CA 1
ATOM 2088 C C . SER A 1 262 ? 22.647 -5.225 -2.612 1.00 49.91 262 SER A C 1
ATOM 2090 O O . SER A 1 262 ? 22.634 -6.437 -2.426 1.00 49.91 262 SER A O 1
ATOM 2092 N N . TYR A 1 263 ? 22.775 -4.682 -3.829 1.00 49.81 263 TYR A N 1
ATOM 2093 C CA . TYR A 1 263 ? 22.735 -5.449 -5.081 1.00 49.81 263 TYR A CA 1
ATOM 2094 C C . TYR A 1 263 ? 23.503 -4.707 -6.193 1.00 49.81 263 TYR A C 1
ATOM 2096 O O . TYR A 1 263 ? 23.519 -3.477 -6.178 1.00 49.81 263 TYR A O 1
ATOM 2104 N N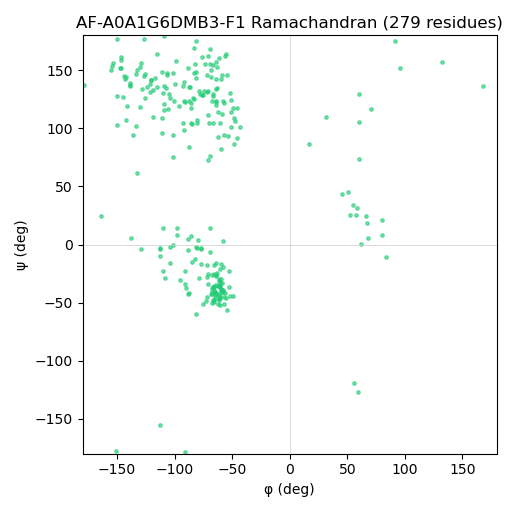 . CYS A 1 264 ? 24.096 -5.414 -7.165 1.00 47.38 264 CYS A N 1
ATOM 2105 C CA . CYS A 1 264 ? 24.667 -4.818 -8.386 1.00 47.38 264 CYS A CA 1
ATOM 2106 C C . CYS A 1 264 ? 24.223 -5.581 -9.644 1.00 47.38 264 CYS A C 1
ATOM 2108 O O . CYS A 1 264 ? 24.007 -6.789 -9.583 1.00 47.38 264 CYS A O 1
ATOM 2110 N N . PHE A 1 265 ? 24.114 -4.882 -10.774 1.00 48.00 265 PHE A N 1
ATOM 2111 C CA . PHE A 1 265 ? 23.656 -5.420 -12.062 1.00 48.00 265 PHE A CA 1
ATOM 2112 C C . PHE A 1 265 ? 24.371 -4.711 -13.221 1.00 48.00 265 PHE A C 1
ATOM 2114 O O . PHE A 1 265 ? 24.793 -3.563 -13.067 1.00 48.00 265 PHE A O 1
ATOM 2121 N N . GLN A 1 266 ? 24.541 -5.386 -14.361 1.00 42.53 266 GLN A N 1
ATOM 2122 C CA . GLN A 1 266 ? 25.225 -4.829 -15.530 1.00 42.53 266 GLN A CA 1
ATOM 2123 C C . GLN A 1 266 ? 24.227 -4.058 -16.401 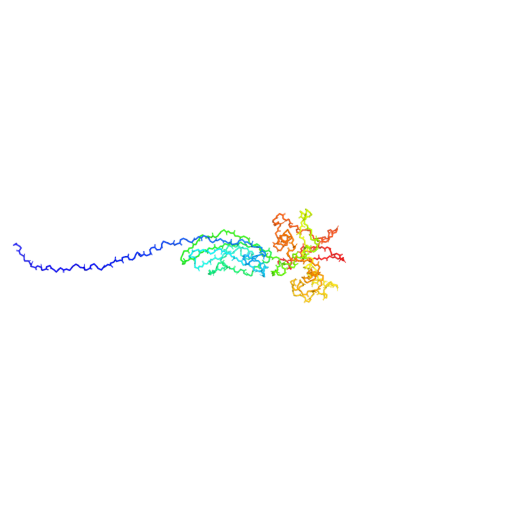1.00 42.53 266 GLN A C 1
ATOM 2125 O O . GLN A 1 266 ? 23.105 -4.502 -16.646 1.00 42.53 266 GLN A O 1
ATOM 2130 N N . LEU A 1 267 ? 24.629 -2.873 -16.857 1.00 45.69 267 LEU A N 1
ATOM 2131 C CA . LEU A 1 267 ? 23.786 -2.025 -17.695 1.00 45.69 267 LEU A CA 1
ATOM 2132 C C . LEU A 1 267 ? 23.869 -2.454 -19.176 1.00 45.69 267 LEU A C 1
ATOM 2134 O O . LEU A 1 267 ? 24.947 -2.866 -19.613 1.00 45.69 267 LEU A O 1
ATOM 2138 N N . PRO A 1 268 ? 22.787 -2.307 -19.973 1.00 36.12 268 PRO A N 1
ATOM 2139 C CA . PRO A 1 268 ? 22.746 -2.723 -21.386 1.00 36.12 268 PRO A CA 1
ATOM 2140 C C . PRO A 1 268 ? 23.808 -2.082 -22.295 1.00 36.12 268 PRO A C 1
ATOM 2142 O O . PRO A 1 268 ? 24.098 -2.590 -23.370 1.00 36.12 268 PRO A O 1
ATOM 2145 N N . TRP A 1 269 ? 24.394 -0.966 -21.870 1.00 43.25 269 TRP A N 1
ATOM 2146 C CA . TRP A 1 269 ? 25.405 -0.188 -22.598 1.00 43.25 269 TRP A CA 1
ATOM 2147 C C . TRP A 1 269 ? 26.801 -0.272 -21.949 1.00 43.25 269 TRP A C 1
ATOM 2149 O O . TRP A 1 269 ? 27.677 0.532 -22.260 1.00 43.25 269 TRP A O 1
ATOM 2159 N N . GLY A 1 270 ? 27.015 -1.226 -21.034 1.00 40.44 270 GLY A N 1
ATOM 2160 C CA . GLY A 1 270 ? 28.276 -1.429 -20.316 1.00 40.44 270 GLY A CA 1
ATOM 2161 C C . GLY A 1 270 ? 28.328 -0.759 -18.934 1.00 40.44 270 GLY A C 1
ATOM 2162 O O . GLY A 1 270 ? 27.669 0.247 -18.676 1.00 40.44 270 GLY A O 1
ATOM 2163 N N . GLY A 1 271 ? 29.121 -1.341 -18.026 1.00 47.78 271 GLY A N 1
ATOM 2164 C CA . GLY A 1 271 ? 29.248 -0.916 -16.623 1.00 47.78 271 GLY A CA 1
ATOM 2165 C C . GLY A 1 271 ? 28.287 -1.625 -15.658 1.00 47.78 271 GLY A C 1
ATOM 2166 O O . GLY A 1 271 ? 27.438 -2.409 -16.075 1.00 47.78 271 GLY A O 1
ATOM 2167 N N . TYR A 1 272 ? 28.434 -1.350 -14.356 1.00 50.44 272 TYR A N 1
ATOM 2168 C CA . TYR A 1 272 ? 27.609 -1.926 -13.286 1.00 50.44 272 TYR A CA 1
ATOM 2169 C C . TYR A 1 272 ? 26.898 -0.826 -12.494 1.00 50.44 272 TYR A C 1
ATOM 2171 O O . TYR A 1 272 ? 27.532 0.129 -12.044 1.00 50.44 272 TYR A O 1
ATOM 2179 N N . GLY A 1 273 ? 25.589 -0.973 -12.288 1.00 49.19 273 GLY A N 1
ATOM 2180 C CA . GLY A 1 273 ? 24.820 -0.182 -11.332 1.00 49.19 273 GLY A CA 1
ATOM 2181 C C . GLY A 1 273 ? 24.747 -0.900 -9.988 1.00 49.19 273 GLY A C 1
ATOM 2182 O O . GLY A 1 273 ? 24.515 -2.103 -9.958 1.00 49.19 273 GLY A O 1
ATOM 2183 N N . CYS A 1 274 ? 24.926 -0.180 -8.879 1.00 50.34 274 CYS A N 1
ATOM 2184 C CA . CYS A 1 274 ? 24.844 -0.745 -7.529 1.00 50.34 274 CYS A CA 1
ATOM 2185 C C . CYS A 1 274 ? 23.813 -0.003 -6.666 1.00 50.34 274 CYS A C 1
ATOM 2187 O O . CYS A 1 274 ? 23.763 1.229 -6.642 1.00 50.34 274 CYS A O 1
ATOM 2189 N N . PHE A 1 275 ? 23.006 -0.768 -5.934 1.00 51.25 275 PHE A N 1
ATOM 2190 C CA . PHE A 1 275 ? 22.060 -0.297 -4.923 1.00 51.25 275 PHE A CA 1
ATOM 2191 C C . PHE A 1 275 ? 22.711 -0.275 -3.568 1.00 51.25 275 PHE A C 1
ATOM 2193 O O . PHE A 1 275 ? 23.404 -1.217 -3.212 1.00 51.25 275 PHE A O 1
ATOM 2200 N N . TRP A 1 276 ? 22.428 0.753 -2.779 1.00 48.09 276 TRP A N 1
ATOM 2201 C CA . TRP A 1 276 ? 22.997 0.883 -1.447 1.00 48.09 276 TRP A CA 1
ATOM 2202 C C . TRP A 1 276 ? 21.932 0.666 -0.373 1.00 48.09 276 TRP A C 1
ATOM 2204 O O . TRP A 1 276 ? 20.897 1.336 -0.382 1.00 48.09 276 TRP A O 1
ATOM 2214 N N . ASN A 1 277 ? 22.232 -0.199 0.599 1.00 46.97 277 ASN A N 1
ATOM 2215 C CA . ASN A 1 277 ? 21.394 -0.518 1.758 1.00 46.97 277 ASN A CA 1
ATOM 2216 C C . ASN A 1 277 ? 20.988 0.760 2.503 1.00 46.97 277 ASN A C 1
ATOM 2218 O O . ASN A 1 277 ? 19.856 0.888 2.949 1.00 46.97 277 ASN A O 1
ATOM 2222 N N . GLN A 1 278 ? 21.888 1.744 2.573 1.00 40.50 278 GLN A N 1
ATOM 2223 C CA . GLN A 1 278 ? 21.663 3.013 3.268 1.00 40.50 278 GLN A CA 1
ATOM 2224 C C . GLN A 1 278 ? 20.594 3.900 2.610 1.00 40.50 278 GLN A C 1
ATOM 2226 O O . GLN A 1 278 ? 19.970 4.713 3.285 1.00 40.50 278 GLN A O 1
ATOM 2231 N N . TYR A 1 279 ? 20.368 3.755 1.302 1.00 43.47 279 TYR A N 1
ATOM 2232 C CA . TYR A 1 279 ? 19.402 4.573 0.564 1.00 43.47 279 TYR A CA 1
ATOM 2233 C C . TYR A 1 279 ? 18.110 3.827 0.254 1.00 43.47 279 TYR A C 1
ATOM 2235 O O . TYR A 1 279 ? 17.190 4.451 -0.267 1.00 43.47 279 TYR A O 1
ATOM 2243 N N . TRP A 1 280 ? 18.018 2.545 0.626 1.00 40.41 280 TRP A N 1
ATOM 2244 C CA . TRP A 1 280 ? 16.873 1.659 0.381 1.00 40.41 280 TRP A CA 1
ATOM 2245 C C . TRP A 1 280 ? 16.347 0.905 1.621 1.00 40.41 280 TRP A C 1
ATOM 2247 O O . TRP A 1 280 ? 15.300 0.262 1.524 1.00 40.41 280 TRP A O 1
ATOM 2257 N N . GLY A 1 281 ? 17.017 1.048 2.775 1.00 37.28 281 GLY A N 1
ATOM 2258 C CA . GLY A 1 281 ? 16.524 0.729 4.123 1.00 37.28 281 GLY A CA 1
ATOM 2259 C C . GLY A 1 281 ? 15.740 1.886 4.707 1.00 37.28 281 GLY A C 1
ATOM 2260 O O . GLY A 1 281 ? 16.361 2.930 4.987 1.00 37.28 281 GLY A O 1
#

Secondary structure (DSSP, 8-state):
------------------------------PPPPP-BPP---TT-SSSS-SSSTTT-EEEEBPPPTT--EEEEEEEETTEEEEEEEEEESSSEEEE-SPPTT-EEEEEEEEEETTEEPPPPPPEEEE--SS---HHHHHHHHHHHHHHTTT--SGGGGS---STTHHHHHHHHHHHHH--TTTHHHHTT-SSHHHHHHH--STT-HHHHHHTT--GGGS-HHHHHHHHHHHTT-SEETTEE--TT--SS-SS------TTEEEEEE-TTSSEEEEEHHHH-

Nearest PDB structures (foldseek):
  3uto-assembly2_B  TM=7.691E-01  e=1.969E-06  Caenorhabditis elegans
  2nzi-assembly2_B  TM=7.381E-01  e=6.655E-06  Homo sapiens
  6ygn-assembly1_A  TM=5.956E-01  e=1.753E-06  Homo sapiens
  3lpw-assembly2_B  TM=7.166E-01  e=2.677E-05  Homo sapiens
  1x5z-assembly1_A  TM=7.477E-01  e=4.513E-05  Homo sapiens

Mean predicted aligned error: 13.52 Å

Foldseek 3Di:
DDDDDDDDDDDDDDDPPPPPPPVPCPVVLPAWAAWAKDACDDCVDPAFDNADPLQFKTKIATDDIPPFQKKWKWKDWDVRPDTDGQDIGRDRMDMDGRHHGLIKMKMWMWTDDPVHIHDIYPIYIDHRWLDGDDSLRLLLLLLQLCVQVVLDDDDVQLPADPDSSCLLVLLLVQLVPPVPVPSVVQNVVAPHSVSCQDPSPDDRHPVVSVVVVRGSVSRDPSSSQSSVCRGSVPCDTPSHGHDLQDDPDDPDDDDDPDPQWSDWHADPVGDIGTHGPVSRD